Protein AF-A7SXG9-F1 (afdb_monomer_lite)

Organism: Nematostella vectensis (NCBI:txid45351)

InterPro domains:
  IPR003582 ShKT domain [PF01549] (64-99)
  IPR003582 ShKT domain [PF01549] (109-145)
  IPR003582 ShKT domain [PF01549] (154-184)
  IPR003582 ShKT domain [PS51670] (99-145)
  IPR003582 ShKT domain [SM00254] (64-100)
  IPR003582 ShKT domain [SM00254] (108-146)
  IPR003582 ShKT domain [SM00254] (154-186)

Radius of gyration: 33.18 Å; chains: 1; bounding box: 84×96×102 Å

pLDDT: mean 72.5, std 20.62, range [38.59, 98.44]

Foldseek 3Di:
DDDDDDDDDDDDDDDDDDDDDDDDDDDDDDDDDDDDDPDPPPDDPPVPPDPPPPQVLLPAPLCRQDAQDPCLQVCVVVVNCSVVVVCCSNGPCNSSLSAHHPPFPLLDQAQQVDPVVLLVCVVVVCCQQRVHSCSRHVQNSLQQADVLVPRPGGAQGSCLLVCLQQQQLVVPVVSVVRRVRNCSSSVVHHHHPDHDPDDPDDPGSHPPPPDDDPPPPPPPPPPDPDDDDDDDDDDDDDDDDDDDDDDDDDDDDDDDDDDDDDDDDDDDDDDDDDDDDDDDDDDDDDDDDDDDDDDDDDDDDDDDDDDDDDDDD

Structure (mmCIF, N/CA/C/O backbone):
data_AF-A7SXG9-F1
#
_entry.id   AF-A7SXG9-F1
#
loop_
_atom_site.group_PDB
_atom_site.id
_atom_site.type_symbol
_atom_site.label_atom_id
_atom_site.label_alt_id
_atom_site.label_comp_id
_atom_site.label_asym_id
_atom_site.label_entity_id
_atom_site.label_seq_id
_atom_site.pdbx_PDB_ins_code
_atom_site.Cartn_x
_atom_site.Cartn_y
_atom_site.Cartn_z
_atom_site.occupancy
_atom_site.B_iso_or_equiv
_atom_site.auth_seq_id
_atom_site.auth_comp_id
_atom_site.auth_asym_id
_atom_site.auth_atom_id
_atom_site.pdbx_PDB_model_num
ATOM 1 N N . MET A 1 1 ? -14.117 -40.995 42.000 1.00 50.56 1 MET A N 1
ATOM 2 C CA . MET A 1 1 ? -13.978 -42.228 41.200 1.00 50.56 1 MET A CA 1
ATOM 3 C C . MET A 1 1 ? -13.066 -41.921 40.020 1.00 50.56 1 MET A C 1
ATOM 5 O O . MET A 1 1 ? -13.438 -41.083 39.219 1.00 50.56 1 MET A O 1
ATOM 9 N N . LEU A 1 2 ? -11.854 -42.496 40.066 1.00 47.59 2 LEU A N 1
ATOM 10 C CA . LEU A 1 2 ? -10.913 -42.897 38.998 1.00 47.59 2 LEU A CA 1
ATOM 11 C C . LEU A 1 2 ? -10.924 -42.143 37.648 1.00 47.59 2 LEU A C 1
ATOM 13 O O . LEU A 1 2 ? -11.970 -41.973 37.054 1.00 47.59 2 LEU A O 1
ATOM 17 N N . ARG A 1 3 ? -9.821 -41.839 36.957 1.00 50.19 3 ARG A N 1
ATOM 18 C CA . ARG A 1 3 ? -8.356 -41.878 37.139 1.00 50.19 3 ARG A CA 1
ATOM 19 C C . ARG A 1 3 ? -7.828 -41.334 35.787 1.00 50.19 3 ARG A C 1
ATOM 21 O O . ARG A 1 3 ? -8.143 -41.907 34.751 1.00 50.19 3 ARG A O 1
ATOM 28 N N . ARG A 1 4 ? -7.029 -40.261 35.778 1.00 59.53 4 ARG A N 1
ATOM 29 C CA . ARG A 1 4 ? -5.938 -40.062 34.783 1.00 59.53 4 ARG A CA 1
ATOM 30 C C . ARG A 1 4 ? -4.857 -41.147 35.062 1.00 59.53 4 ARG A C 1
ATOM 32 O O . ARG A 1 4 ? -4.932 -41.683 36.174 1.00 59.53 4 ARG A O 1
ATOM 39 N N . PRO A 1 5 ? -3.836 -41.459 34.217 1.00 58.75 5 PRO A N 1
ATOM 40 C CA . PRO A 1 5 ? -3.029 -40.483 33.457 1.00 58.75 5 PRO A CA 1
ATOM 41 C C . PRO A 1 5 ? -2.261 -41.011 32.203 1.00 58.75 5 PRO A C 1
ATOM 43 O O . PRO A 1 5 ? -2.382 -42.160 31.801 1.00 58.75 5 PRO A O 1
ATOM 46 N N . LEU A 1 6 ? -1.379 -40.141 31.691 1.00 54.06 6 LEU A N 1
ATOM 47 C CA . LEU A 1 6 ? -0.018 -40.449 31.216 1.00 54.06 6 LEU A CA 1
ATOM 48 C C . LEU A 1 6 ? 0.175 -40.951 29.771 1.00 54.06 6 LEU A C 1
ATOM 50 O O . LEU A 1 6 ? 0.133 -42.140 29.486 1.00 54.06 6 LEU A O 1
ATOM 54 N N . LEU A 1 7 ? 0.584 -40.018 28.908 1.00 59.66 7 LEU A N 1
ATOM 55 C CA . LEU A 1 7 ? 1.497 -40.277 27.795 1.00 59.66 7 LEU A CA 1
ATOM 56 C C . LEU A 1 7 ? 2.594 -39.203 27.855 1.00 59.66 7 LEU A C 1
ATOM 58 O O . LEU A 1 7 ? 2.407 -38.060 27.449 1.00 59.66 7 LEU A O 1
ATOM 62 N N . LEU A 1 8 ? 3.697 -39.576 28.502 1.00 51.84 8 LEU A N 1
ATOM 63 C CA . LEU A 1 8 ? 5.010 -38.941 28.410 1.00 51.84 8 LEU A CA 1
ATOM 64 C C . LEU A 1 8 ? 5.869 -39.792 27.459 1.00 51.84 8 LEU A C 1
ATOM 66 O O . LEU A 1 8 ? 5.553 -40.960 27.235 1.00 51.84 8 LEU A O 1
ATOM 70 N N . VAL A 1 9 ? 7.004 -39.217 27.054 1.00 58.66 9 VAL A N 1
ATOM 71 C CA . VAL A 1 9 ? 8.192 -39.813 26.406 1.00 58.66 9 VAL A CA 1
ATOM 72 C C . VAL A 1 9 ? 8.296 -39.550 24.890 1.00 58.66 9 VAL A C 1
ATOM 74 O O . VAL A 1 9 ? 7.344 -39.788 24.156 1.00 58.66 9 VAL A O 1
ATOM 77 N N . LEU A 1 10 ? 9.524 -39.146 24.485 1.00 60.56 10 LEU A N 1
ATOM 78 C CA . LEU A 1 10 ? 10.147 -39.107 23.139 1.00 60.56 10 LEU A CA 1
ATOM 79 C C . LEU A 1 10 ? 10.056 -37.729 22.430 1.00 60.56 10 LEU A C 1
ATOM 81 O O . LEU A 1 10 ? 8.960 -37.298 22.119 1.00 60.56 10 LEU A O 1
ATOM 85 N N . PHE A 1 11 ? 11.091 -36.927 22.119 1.00 58.00 11 PHE A N 1
ATOM 86 C CA . PHE A 1 11 ? 12.560 -37.028 21.965 1.00 58.00 11 PHE A CA 1
ATOM 87 C C . PHE A 1 11 ? 13.141 -35.593 22.119 1.00 58.00 11 PHE A C 1
ATOM 89 O O . PHE A 1 11 ? 12.635 -34.662 21.504 1.00 58.00 11 PHE A O 1
ATOM 96 N N . THR A 1 12 ? 14.013 -35.282 23.081 1.00 56.69 12 THR A N 1
ATOM 97 C CA . THR A 1 12 ? 15.490 -35.172 22.976 1.00 56.69 12 THR A CA 1
ATOM 98 C C . THR A 1 12 ? 16.102 -34.655 21.650 1.00 56.69 12 THR A C 1
ATOM 100 O O . THR A 1 12 ? 15.962 -35.297 20.617 1.00 56.69 12 THR A O 1
ATOM 103 N N . VAL A 1 13 ? 16.959 -33.626 21.795 1.00 58.59 13 VAL A N 1
ATOM 104 C CA . VAL A 1 13 ? 18.128 -33.216 20.971 1.00 58.59 13 VAL A CA 1
ATOM 105 C C . VAL A 1 13 ? 17.879 -32.345 19.729 1.00 58.59 13 VAL A C 1
ATOM 107 O O . VAL A 1 13 ? 17.696 -32.870 18.647 1.00 58.59 13 VAL A O 1
ATOM 110 N N . PHE A 1 14 ? 18.031 -31.020 19.870 1.00 59.28 14 PHE A N 1
ATOM 111 C CA . PHE A 1 14 ? 18.718 -30.148 18.893 1.00 59.28 14 PHE A CA 1
ATOM 112 C C . PHE A 1 14 ? 19.155 -28.850 19.602 1.00 59.28 14 PHE A C 1
ATOM 114 O O . PHE A 1 14 ? 18.571 -27.782 19.453 1.00 59.28 14 PHE A O 1
ATOM 121 N N . SER A 1 15 ? 20.190 -28.977 20.436 1.00 53.00 15 SER A N 1
ATOM 122 C CA . SER A 1 15 ? 21.039 -27.855 20.846 1.00 53.00 15 SER A CA 1
ATOM 123 C C . SER A 1 15 ? 22.266 -27.868 19.949 1.00 53.00 15 SER A C 1
ATOM 125 O O . SER A 1 15 ? 22.923 -28.902 19.872 1.00 53.00 15 SER A O 1
ATOM 127 N N . THR A 1 16 ? 22.564 -26.737 19.309 1.00 52.31 16 THR A N 1
ATOM 128 C CA . THR A 1 16 ? 23.876 -26.207 18.873 1.00 52.31 16 THR A CA 1
ATOM 129 C C . THR A 1 16 ? 23.729 -25.481 17.537 1.00 52.31 16 THR A C 1
ATOM 131 O O . THR A 1 16 ? 22.969 -25.911 16.682 1.00 52.31 16 THR A O 1
ATOM 134 N N . LEU A 1 17 ? 24.523 -24.415 17.374 1.00 57.12 17 LEU A N 1
ATOM 135 C CA . LEU A 1 17 ? 24.666 -23.547 16.195 1.00 57.12 17 LEU A CA 1
ATOM 136 C C . LEU A 1 17 ? 23.720 -22.338 16.189 1.00 57.12 17 LEU A C 1
ATOM 138 O O . LEU A 1 17 ? 22.632 -22.396 15.650 1.00 57.12 17 LEU A O 1
ATOM 142 N N . TYR A 1 18 ? 24.144 -21.251 16.838 1.00 56.06 18 TYR A N 1
ATOM 143 C CA . TYR A 1 18 ? 24.290 -19.905 16.248 1.00 56.06 18 TYR A CA 1
ATOM 144 C C . TYR A 1 18 ? 24.743 -18.946 17.363 1.00 56.06 18 TYR A C 1
ATOM 146 O O . TYR A 1 18 ? 23.997 -18.127 17.884 1.00 56.06 18 TYR A O 1
ATOM 154 N N . ALA A 1 19 ? 25.998 -19.115 17.782 1.00 48.94 19 ALA A N 1
ATOM 155 C CA . ALA A 1 19 ? 26.712 -18.180 18.645 1.00 48.94 19 ALA A CA 1
ATOM 156 C C . ALA A 1 19 ? 28.145 -18.081 18.115 1.00 48.94 19 ALA A C 1
ATOM 158 O O . ALA A 1 19 ? 28.997 -18.894 18.470 1.00 48.94 19 ALA A O 1
ATOM 159 N N . LYS A 1 20 ? 28.375 -17.155 17.181 1.00 55.88 20 LYS A N 1
ATOM 160 C CA . LYS A 1 20 ? 29.691 -16.688 16.723 1.00 55.88 20 LYS A CA 1
ATOM 161 C C . LYS A 1 20 ? 29.487 -15.405 15.908 1.00 55.88 20 LYS A C 1
ATOM 163 O O . LYS A 1 20 ? 28.538 -15.326 15.141 1.00 55.88 20 LYS A O 1
ATOM 168 N N . ASP A 1 21 ? 30.388 -14.454 16.135 1.00 56.91 21 ASP A N 1
ATOM 169 C CA . ASP A 1 21 ? 30.562 -13.156 15.465 1.00 56.91 21 ASP A CA 1
ATOM 170 C C . ASP A 1 21 ? 29.742 -11.948 15.933 1.00 56.91 21 ASP A C 1
ATOM 172 O O . ASP A 1 21 ? 28.930 -11.387 15.212 1.00 56.91 21 ASP A O 1
ATOM 176 N N . LEU A 1 22 ? 30.100 -11.453 17.125 1.00 52.75 22 LEU A N 1
ATOM 177 C CA . LEU A 1 22 ? 30.165 -10.012 17.402 1.00 52.75 22 LEU A CA 1
ATOM 178 C C . LEU A 1 22 ? 31.495 -9.717 18.120 1.00 52.75 22 LEU A C 1
ATOM 180 O O . LEU A 1 22 ? 31.560 -9.597 19.342 1.00 52.75 22 LEU A O 1
ATOM 184 N N . ARG A 1 23 ? 32.594 -9.674 17.358 1.00 52.41 23 ARG A N 1
ATOM 185 C CA . ARG A 1 23 ? 33.875 -9.101 17.795 1.00 52.41 23 ARG A CA 1
ATOM 186 C C . ARG A 1 23 ? 34.263 -7.999 16.818 1.00 52.41 23 ARG A C 1
ATOM 188 O O . ARG A 1 23 ? 34.479 -8.278 15.648 1.00 52.41 23 ARG A O 1
ATOM 195 N N . GLY A 1 24 ? 34.422 -6.786 17.340 1.00 46.09 24 GLY A N 1
ATOM 196 C CA . GLY A 1 24 ? 35.237 -5.751 16.709 1.00 46.09 24 GLY A CA 1
ATOM 197 C C . GLY A 1 24 ? 34.469 -4.637 16.012 1.00 46.09 24 GLY A C 1
ATOM 198 O O . GLY A 1 24 ? 34.536 -4.533 14.797 1.00 46.09 24 GLY A O 1
ATOM 199 N N . VAL A 1 25 ? 33.841 -3.745 16.780 1.00 55.88 25 VAL A N 1
ATOM 200 C CA . VAL A 1 25 ? 33.737 -2.333 16.378 1.00 55.88 25 VAL A CA 1
ATOM 201 C C . VAL A 1 25 ? 34.011 -1.483 17.618 1.00 55.88 25 VAL A C 1
ATOM 203 O O . VAL A 1 25 ? 33.211 -1.436 18.549 1.00 55.88 25 VAL A O 1
ATOM 206 N N . SER A 1 26 ? 35.207 -0.896 17.654 1.00 60.72 26 SER A N 1
ATOM 207 C CA . SER A 1 26 ? 35.648 0.082 18.651 1.00 60.72 26 SER A CA 1
ATOM 208 C C . SER A 1 26 ? 34.835 1.380 18.541 1.00 60.72 26 SER A C 1
ATOM 210 O O . SER A 1 26 ? 34.436 1.737 17.430 1.00 60.72 26 SER A O 1
ATOM 212 N N . PRO A 1 27 ? 34.626 2.126 19.640 1.00 54.31 27 PRO A N 1
ATOM 213 C CA . PRO A 1 27 ? 34.015 3.447 19.567 1.00 54.31 27 PRO A CA 1
ATOM 214 C C . PRO A 1 27 ? 35.048 4.459 19.038 1.00 54.31 27 PRO A C 1
ATOM 216 O O . PRO A 1 27 ? 36.176 4.471 19.539 1.00 54.31 27 PRO A O 1
ATOM 219 N N . PRO A 1 28 ? 34.726 5.315 18.053 1.00 58.81 28 PRO A N 1
ATOM 220 C CA . PRO A 1 28 ? 35.590 6.438 17.729 1.00 58.81 28 PRO A CA 1
ATOM 221 C C . PRO A 1 28 ? 35.392 7.552 18.765 1.00 58.81 28 PRO A C 1
ATOM 223 O O . PRO A 1 28 ? 34.326 8.152 18.876 1.00 58.81 28 PRO A O 1
ATOM 226 N N . THR A 1 29 ? 36.450 7.805 19.531 1.00 45.34 29 THR A N 1
ATOM 227 C CA . THR A 1 29 ? 36.697 9.025 20.304 1.00 45.34 29 THR A CA 1
ATOM 228 C C . THR A 1 29 ? 37.387 10.059 19.409 1.00 45.34 29 THR A C 1
ATOM 230 O O . THR A 1 29 ? 38.481 9.782 18.920 1.00 45.34 29 THR A O 1
ATOM 233 N N . ASN A 1 30 ? 36.742 11.203 19.179 1.00 52.88 30 ASN A N 1
ATOM 234 C CA . ASN A 1 30 ? 37.297 12.546 18.907 1.00 52.88 30 ASN A CA 1
ATOM 235 C C . ASN A 1 30 ? 36.112 13.397 18.419 1.00 52.88 30 ASN A C 1
ATOM 237 O O . ASN A 1 30 ? 35.502 13.074 17.406 1.00 52.88 30 ASN A O 1
ATOM 241 N N . GLU A 1 31 ? 35.603 14.362 19.181 1.00 48.41 31 GLU A N 1
ATOM 242 C CA . GLU A 1 31 ? 36.251 15.653 19.470 1.00 48.41 31 GLU A CA 1
ATOM 243 C C . GLU A 1 31 ? 36.677 16.359 18.176 1.00 48.41 31 GLU A C 1
ATOM 245 O O . GLU A 1 31 ? 37.830 16.339 17.762 1.00 48.41 31 GLU A O 1
ATOM 250 N N . SER A 1 32 ? 35.696 16.949 17.496 1.00 57.53 32 SER A N 1
ATOM 251 C CA . SER A 1 32 ? 35.863 18.245 16.842 1.00 57.53 32 SER A CA 1
ATOM 252 C C . SER A 1 32 ? 34.483 18.880 16.721 1.00 57.53 32 SER A C 1
ATOM 254 O O . SER A 1 32 ? 33.570 18.342 16.095 1.00 57.53 32 SER A O 1
ATOM 256 N N . GLU A 1 33 ? 34.326 19.986 17.433 1.00 47.09 33 GLU A N 1
ATOM 257 C CA . GLU A 1 33 ? 33.188 20.885 17.365 1.00 47.09 33 GLU A CA 1
ATOM 258 C C . GLU A 1 33 ? 33.058 21.403 15.927 1.00 47.09 33 GLU A C 1
ATOM 260 O O . GLU A 1 33 ? 33.902 22.151 15.439 1.00 47.09 33 GLU A O 1
ATOM 265 N N . ALA A 1 34 ? 32.014 20.965 15.228 1.00 51.59 34 ALA A N 1
ATOM 266 C CA . ALA A 1 34 ? 31.567 21.573 13.987 1.00 51.59 34 ALA A CA 1
ATOM 267 C C . ALA A 1 34 ? 30.198 22.184 14.264 1.00 51.59 34 ALA A C 1
ATOM 269 O O . ALA A 1 34 ? 29.238 21.483 14.588 1.00 51.59 34 ALA A O 1
ATOM 270 N N . GLU A 1 35 ? 30.148 23.507 14.193 1.00 48.34 35 GLU A N 1
ATOM 271 C CA . GLU A 1 35 ? 28.953 24.313 14.377 1.00 48.34 35 GLU A CA 1
ATOM 272 C C . GLU A 1 35 ? 27.889 23.898 13.350 1.00 48.34 35 GLU A C 1
ATOM 274 O O . GLU A 1 35 ? 27.957 24.241 12.169 1.00 48.34 35 GLU A O 1
ATOM 279 N N . VAL A 1 36 ? 26.903 23.115 13.795 1.00 49.84 36 VAL A N 1
ATOM 280 C CA . VAL A 1 36 ? 25.692 22.837 13.022 1.00 49.84 36 VAL A CA 1
ATOM 281 C C . VAL A 1 36 ? 24.874 24.120 13.033 1.00 49.84 36 VAL A C 1
ATOM 283 O O . VAL A 1 36 ? 24.197 24.439 14.010 1.00 49.84 36 VAL A O 1
ATOM 286 N N . SER A 1 37 ? 24.987 24.880 11.941 1.00 54.41 37 SER A N 1
ATOM 287 C CA . SER A 1 37 ? 24.018 25.923 11.608 1.00 54.41 37 SER A CA 1
ATOM 288 C C . SER A 1 37 ? 22.609 25.328 11.670 1.00 54.41 37 SER A C 1
ATOM 290 O O . SER A 1 37 ? 22.446 24.162 11.296 1.00 54.41 37 SER A O 1
ATOM 292 N N . PRO A 1 38 ? 21.597 26.084 12.128 1.00 55.06 38 PRO A N 1
ATOM 293 C CA . PRO A 1 38 ? 20.222 25.612 12.116 1.00 55.06 38 PRO A CA 1
ATOM 294 C C . PRO A 1 38 ? 19.883 25.285 10.664 1.00 55.06 38 PRO A C 1
ATOM 296 O O . PRO A 1 38 ? 19.830 26.184 9.831 1.00 55.06 38 PRO A O 1
ATOM 299 N N . GLY A 1 39 ? 19.756 23.995 10.351 1.00 52.44 39 GLY A N 1
ATOM 300 C CA . GLY A 1 39 ? 19.164 23.579 9.093 1.00 52.44 39 GLY A CA 1
ATOM 301 C C . GLY A 1 39 ? 17.771 24.172 9.070 1.00 52.44 39 GLY A C 1
ATOM 302 O O . GLY A 1 39 ? 17.038 24.024 10.049 1.00 52.44 39 GLY A O 1
ATOM 303 N N . ASP A 1 40 ? 17.475 24.907 8.008 1.00 50.78 40 ASP A N 1
ATOM 304 C CA . ASP A 1 40 ? 16.181 25.513 7.768 1.00 50.78 40 ASP A CA 1
ATOM 305 C C . ASP A 1 40 ? 15.103 24.438 7.967 1.00 50.78 40 ASP A C 1
ATOM 307 O O . ASP A 1 40 ? 14.968 23.503 7.176 1.00 50.78 40 ASP A O 1
ATOM 311 N N . ASP A 1 41 ? 14.396 24.522 9.095 1.00 49.25 41 ASP A N 1
ATOM 312 C CA . ASP A 1 41 ? 13.181 23.763 9.354 1.00 49.25 41 ASP A CA 1
ATOM 313 C C . ASP A 1 41 ? 12.158 24.320 8.365 1.00 49.25 41 ASP A C 1
ATOM 315 O O . ASP A 1 41 ? 11.460 25.300 8.634 1.00 49.25 41 ASP A O 1
ATOM 319 N N . GLU A 1 42 ? 12.171 23.774 7.147 1.00 51.78 42 GLU A N 1
ATOM 320 C CA . GLU A 1 42 ? 11.098 23.949 6.184 1.00 51.78 42 GLU A CA 1
ATOM 321 C C . GLU A 1 42 ? 9.840 23.429 6.873 1.00 51.78 42 GLU A C 1
ATOM 323 O O . GLU A 1 42 ? 9.580 22.224 6.946 1.00 51.78 42 GLU A O 1
ATOM 328 N N . GLY A 1 43 ? 9.106 24.377 7.458 1.00 54.75 43 GLY A N 1
ATOM 329 C CA . GLY A 1 43 ? 7.831 24.134 8.097 1.00 54.75 43 GLY A CA 1
ATOM 330 C C . GLY A 1 43 ? 6.883 23.381 7.159 1.00 54.75 43 GLY A C 1
ATOM 331 O O . GLY A 1 43 ? 7.132 23.274 5.954 1.00 54.75 43 GLY A O 1
ATOM 332 N N . PRO A 1 44 ? 5.773 22.845 7.695 1.00 50.28 44 PRO A N 1
ATOM 333 C CA . PRO A 1 44 ? 4.796 22.105 6.906 1.00 50.28 44 PRO A CA 1
ATOM 334 C C . PRO A 1 44 ? 4.485 22.864 5.609 1.00 50.28 44 PRO A C 1
ATOM 336 O O . PRO A 1 44 ? 4.244 24.071 5.691 1.00 50.28 44 PRO A O 1
ATOM 339 N N . PRO A 1 45 ? 4.516 22.205 4.433 1.00 49.34 45 PRO A N 1
ATOM 340 C CA . PRO A 1 45 ? 4.359 22.892 3.158 1.00 49.34 45 PRO A CA 1
ATOM 341 C C . PRO A 1 45 ? 3.100 23.755 3.204 1.00 49.34 45 PRO A C 1
ATOM 343 O O . PRO A 1 45 ? 2.020 23.245 3.523 1.00 49.34 45 PRO A O 1
ATOM 346 N N . GLU A 1 46 ? 3.252 25.056 2.934 1.00 44.56 46 GLU A N 1
ATOM 347 C CA . GLU A 1 46 ? 2.120 25.978 2.925 1.00 44.56 46 GLU A CA 1
ATOM 348 C C . GLU A 1 46 ? 1.022 25.428 2.000 1.00 44.56 46 GLU A C 1
ATOM 350 O O . GLU A 1 46 ? 1.303 25.090 0.840 1.00 44.56 46 GLU A O 1
ATOM 355 N N . PRO A 1 47 ? -0.233 25.337 2.473 1.00 41.88 47 PRO A N 1
ATOM 356 C CA . PRO A 1 47 ? -1.350 24.929 1.639 1.00 41.88 47 PRO A CA 1
ATOM 357 C C . PRO A 1 47 ? -1.624 26.043 0.621 1.00 41.88 47 PRO A C 1
ATOM 359 O O . PRO A 1 47 ? -2.355 26.987 0.901 1.00 41.88 47 PRO A O 1
ATOM 362 N N . GLY A 1 48 ? -1.002 25.960 -0.556 1.00 48.53 48 GLY A N 1
ATOM 363 C CA . GLY A 1 48 ? -1.211 26.941 -1.625 1.00 48.53 48 GLY A CA 1
ATOM 364 C C . GLY A 1 48 ? -0.125 27.041 -2.696 1.00 48.53 48 GLY A C 1
ATOM 365 O O . GLY A 1 48 ? -0.393 27.637 -3.731 1.00 48.53 48 GLY A O 1
ATOM 366 N N . ASN A 1 49 ? 1.061 26.448 -2.493 1.00 47.34 49 ASN A N 1
ATOM 367 C CA . ASN A 1 49 ? 2.177 26.500 -3.457 1.00 47.34 49 ASN A CA 1
ATOM 368 C C . ASN A 1 49 ? 2.572 25.127 -4.044 1.00 47.34 49 ASN A C 1
ATOM 370 O O . ASN A 1 49 ? 3.653 24.982 -4.614 1.00 47.34 49 ASN A O 1
ATOM 374 N N . GLU A 1 50 ? 1.720 24.101 -3.935 1.00 54.44 50 GLU A N 1
ATOM 375 C CA . GLU A 1 50 ? 1.876 22.920 -4.792 1.00 54.44 50 GLU A CA 1
ATOM 376 C C . GLU A 1 50 ? 1.523 23.325 -6.234 1.00 54.44 50 GLU A C 1
ATOM 378 O O . GLU A 1 50 ? 0.518 24.014 -6.424 1.00 54.44 50 GLU A O 1
ATOM 383 N N . PRO A 1 51 ? 2.327 22.946 -7.253 1.00 53.94 51 PRO A N 1
ATOM 384 C CA . PRO A 1 51 ? 1.972 23.211 -8.644 1.00 53.94 51 PRO A CA 1
ATOM 385 C C . PRO A 1 51 ? 0.547 22.712 -8.873 1.00 53.94 51 PRO A C 1
ATOM 387 O O . PRO A 1 51 ? 0.227 21.619 -8.409 1.00 53.94 51 PRO A O 1
ATOM 390 N N . ASP A 1 52 ? -0.293 23.515 -9.535 1.00 57.31 52 ASP A N 1
ATOM 391 C CA . ASP A 1 52 ? -1.679 23.162 -9.852 1.00 57.31 52 ASP A CA 1
ATOM 392 C C . ASP A 1 52 ? -1.681 21.889 -10.705 1.00 57.31 52 ASP A C 1
ATOM 394 O O . ASP A 1 52 ? -1.547 21.890 -11.932 1.00 57.31 52 ASP A O 1
ATOM 398 N N . VAL A 1 53 ? -1.696 20.759 -10.009 1.00 60.03 53 VAL A N 1
ATOM 399 C CA . VAL A 1 53 ? -1.715 19.434 -10.585 1.00 60.03 53 VAL A CA 1
ATOM 400 C C . VAL A 1 53 ? -3.091 19.310 -11.205 1.00 60.03 53 VAL A C 1
ATOM 402 O O . VAL A 1 53 ? -4.084 19.099 -10.504 1.00 60.03 53 VAL A O 1
ATOM 405 N N . ASN A 1 54 ? -3.150 19.426 -12.534 1.00 66.50 54 ASN A N 1
ATOM 406 C CA . ASN A 1 54 ? -4.364 19.141 -13.280 1.00 66.50 54 ASN A CA 1
ATOM 407 C C . ASN A 1 54 ? -4.640 17.640 -13.223 1.00 66.50 54 ASN A C 1
ATOM 409 O O . ASN A 1 54 ? -4.359 16.867 -14.137 1.00 66.50 54 ASN A O 1
ATOM 413 N N . TRP A 1 55 ? -5.211 17.233 -12.107 1.00 66.38 55 TRP A N 1
ATOM 414 C CA . TRP A 1 55 ? -5.557 15.873 -11.766 1.00 66.38 55 TRP A CA 1
ATOM 415 C C . TRP A 1 55 ? -6.502 15.212 -12.767 1.00 66.38 55 TRP A C 1
ATOM 417 O O . TRP A 1 55 ? -6.611 13.989 -12.761 1.00 66.38 55 TRP A O 1
ATOM 427 N N . ARG A 1 56 ? -7.177 15.983 -13.637 1.00 67.44 56 ARG A N 1
ATOM 428 C CA . ARG A 1 56 ? -8.037 15.432 -14.701 1.00 67.44 56 ARG A CA 1
ATOM 429 C C . ARG A 1 56 ? -7.222 14.576 -15.663 1.00 67.44 56 ARG A C 1
ATOM 431 O O . ARG A 1 56 ? -7.749 13.637 -16.246 1.00 67.44 56 ARG A O 1
ATOM 438 N N . THR A 1 57 ? -5.927 14.871 -15.770 1.00 69.69 57 THR A N 1
ATOM 439 C CA . THR A 1 57 ? -4.969 14.121 -16.590 1.00 69.69 57 THR A CA 1
ATOM 440 C C . THR A 1 57 ? -4.639 12.735 -16.033 1.00 69.69 57 THR A C 1
ATOM 442 O O . THR A 1 57 ? -4.142 11.899 -16.774 1.00 69.69 57 THR A O 1
ATOM 445 N N . LEU A 1 58 ? -4.943 12.452 -14.762 1.00 76.62 58 LEU A N 1
ATOM 446 C CA . LEU A 1 58 ? -4.642 11.172 -14.109 1.00 76.62 58 LEU A CA 1
ATOM 447 C C . LEU A 1 58 ? -5.720 10.092 -14.324 1.00 76.62 58 LEU A C 1
ATOM 449 O O . LEU A 1 58 ? -5.812 9.138 -13.552 1.00 76.62 58 LEU A O 1
ATOM 453 N N . THR A 1 59 ? -6.535 10.226 -15.366 1.00 81.75 59 THR A N 1
ATOM 454 C CA . THR A 1 59 ? -7.458 9.166 -15.787 1.00 81.75 59 THR A CA 1
ATOM 455 C C . THR A 1 59 ? -6.718 8.269 -16.772 1.00 81.75 59 THR A C 1
ATOM 457 O O . THR A 1 59 ? -6.599 8.604 -17.946 1.00 81.75 59 THR A O 1
ATOM 460 N N . ILE A 1 60 ? -6.144 7.174 -16.271 1.00 88.81 60 ILE A N 1
ATOM 461 C CA . ILE A 1 60 ? -5.398 6.196 -17.073 1.00 88.81 60 ILE A CA 1
ATOM 462 C C . ILE A 1 60 ? -6.240 4.930 -17.165 1.00 88.81 60 ILE A C 1
ATOM 464 O O . ILE A 1 60 ? -6.502 4.290 -16.141 1.00 88.81 60 ILE A O 1
ATOM 468 N N . ASP A 1 61 ? -6.632 4.562 -18.382 1.00 90.19 61 ASP A N 1
ATOM 469 C CA . ASP A 1 61 ? -7.394 3.342 -18.605 1.00 90.19 61 ASP A CA 1
ATOM 470 C C . ASP A 1 61 ? -6.600 2.104 -18.157 1.00 90.19 61 ASP A C 1
ATOM 472 O O . ASP A 1 61 ? -5.370 2.055 -18.300 1.00 90.19 61 ASP A O 1
ATOM 476 N N . PRO A 1 62 ? -7.269 1.068 -17.617 1.00 91.50 62 PRO A N 1
ATOM 477 C CA . PRO A 1 62 ? -6.580 -0.116 -17.113 1.00 91.50 62 PRO A CA 1
ATOM 478 C C . PRO A 1 62 ? -5.697 -0.837 -18.148 1.00 91.50 62 PRO A C 1
ATOM 480 O O . PRO A 1 62 ? -4.736 -1.511 -17.765 1.00 91.50 62 PRO A O 1
ATOM 483 N N . GLU A 1 63 ? -5.998 -0.676 -19.439 1.00 92.56 63 GLU A N 1
ATOM 484 C CA . GLU A 1 63 ? -5.244 -1.206 -20.586 1.00 92.56 63 GLU A CA 1
ATOM 485 C C . GLU A 1 63 ? -3.959 -0.405 -20.892 1.00 92.56 63 GLU A C 1
ATOM 487 O O . GLU A 1 63 ? -2.957 -0.951 -21.376 1.00 92.56 63 GLU A O 1
ATOM 492 N N . ASP A 1 64 ? -3.954 0.885 -20.548 1.00 93.06 64 ASP A N 1
ATOM 493 C CA . ASP A 1 64 ? -2.828 1.809 -20.711 1.00 93.06 64 ASP A CA 1
ATOM 494 C C . ASP A 1 64 ? -1.900 1.859 -19.493 1.00 93.06 64 ASP A C 1
ATOM 496 O O . ASP A 1 64 ? -0.846 2.500 -19.527 1.00 93.06 64 ASP A O 1
ATOM 500 N N . CYS A 1 65 ? -2.246 1.128 -18.431 1.00 94.50 65 CYS A N 1
ATOM 501 C CA . CYS A 1 65 ? -1.513 1.072 -17.172 1.00 94.50 65 CYS A CA 1
ATOM 502 C C . CYS A 1 65 ? -0.197 0.267 -17.264 1.00 94.50 65 CYS A C 1
ATOM 504 O O . CYS A 1 65 ? -0.028 -0.806 -16.669 1.00 94.50 65 CYS A O 1
ATOM 506 N N . LYS A 1 66 ? 0.761 0.790 -18.035 1.00 95.19 66 LYS A N 1
ATOM 507 C CA . LYS A 1 66 ? 2.094 0.218 -18.258 1.00 95.19 66 LYS A CA 1
ATOM 508 C C . LYS A 1 66 ? 3.137 1.306 -18.484 1.00 95.19 66 LYS A C 1
ATOM 510 O O . LYS A 1 66 ? 2.863 2.322 -19.119 1.00 95.19 66 LYS A O 1
ATOM 515 N N . ASP A 1 67 ? 4.347 1.058 -18.004 1.00 96.81 67 ASP A N 1
ATOM 516 C CA . ASP A 1 67 ? 5.471 1.958 -18.234 1.00 96.81 67 ASP A CA 1
ATOM 517 C C . ASP A 1 67 ? 5.948 1.866 -19.688 1.00 96.81 67 ASP A C 1
ATOM 519 O O . ASP A 1 67 ? 6.103 0.783 -20.254 1.00 96.81 67 ASP A O 1
ATOM 523 N N . LYS A 1 68 ? 6.150 3.034 -20.291 1.00 96.19 68 LYS A N 1
ATOM 524 C CA . LYS A 1 68 ? 6.658 3.258 -21.650 1.00 96.19 68 LYS A CA 1
ATOM 525 C C . LYS A 1 68 ? 8.054 3.904 -21.613 1.00 96.19 68 LYS A C 1
ATOM 527 O O . LYS A 1 68 ? 8.835 3.729 -22.547 1.00 96.19 68 LYS A O 1
ATOM 532 N N . GLY A 1 69 ? 8.369 4.637 -20.541 1.00 94.50 69 GLY A N 1
ATOM 533 C CA . GLY A 1 69 ? 9.663 5.269 -20.293 1.00 94.50 69 GLY A CA 1
ATOM 534 C C . GLY A 1 69 ? 10.725 4.270 -19.832 1.00 94.50 69 GLY A C 1
ATOM 535 O O . GLY A 1 69 ? 10.423 3.230 -19.251 1.00 94.50 69 GLY A O 1
ATOM 536 N N . LYS A 1 70 ? 11.995 4.588 -20.096 1.00 96.00 70 LYS A N 1
ATOM 537 C CA . LYS A 1 70 ? 13.143 3.755 -19.684 1.00 96.00 70 LYS A CA 1
ATOM 538 C C . LYS A 1 70 ? 13.720 4.159 -18.327 1.00 96.00 70 LYS A C 1
ATOM 540 O O . LYS A 1 70 ? 14.483 3.404 -17.743 1.00 96.00 70 LYS A O 1
ATOM 545 N N . ASP A 1 71 ? 13.370 5.347 -17.854 1.00 96.44 71 ASP A N 1
ATOM 546 C CA . ASP A 1 71 ? 13.849 5.991 -16.631 1.00 96.44 71 ASP A CA 1
ATOM 547 C C . ASP A 1 71 ? 12.837 5.894 -15.480 1.00 96.44 71 ASP A C 1
ATOM 549 O O . ASP A 1 71 ? 12.999 6.562 -14.465 1.00 96.44 71 ASP A O 1
ATOM 553 N N . CYS A 1 72 ? 11.783 5.084 -15.621 1.00 98.00 72 CYS A N 1
ATOM 554 C CA . CYS A 1 72 ? 10.677 5.059 -14.667 1.00 98.00 72 CYS A CA 1
ATOM 555 C C . CYS A 1 72 ? 11.101 4.664 -13.249 1.00 98.00 72 CYS A C 1
ATOM 557 O O . CYS A 1 72 ? 10.632 5.276 -12.292 1.00 98.00 72 CYS A O 1
ATOM 559 N N . GLU A 1 73 ? 12.004 3.690 -13.112 1.00 96.69 73 GLU A N 1
ATOM 560 C CA . GLU A 1 73 ? 12.551 3.274 -11.815 1.00 96.69 73 GLU A CA 1
ATOM 561 C C . GLU A 1 73 ? 13.308 4.427 -11.144 1.00 96.69 73 GLU A C 1
ATOM 563 O O . GLU A 1 73 ? 12.948 4.843 -10.045 1.00 96.69 73 GLU A O 1
ATOM 568 N N . SER A 1 74 ? 14.257 5.045 -11.858 1.00 97.12 74 SER A N 1
ATOM 569 C CA . SER A 1 74 ? 15.003 6.212 -11.367 1.00 97.12 74 SER A CA 1
ATOM 570 C C . SER A 1 74 ? 14.077 7.382 -11.021 1.00 97.12 74 SER A C 1
ATOM 572 O O . SER A 1 74 ? 14.225 8.013 -9.978 1.00 97.12 74 SER A O 1
ATOM 574 N N . LEU A 1 75 ? 13.063 7.639 -11.851 1.00 95.88 75 LEU A N 1
ATOM 575 C CA . LEU A 1 75 ? 12.068 8.684 -11.621 1.00 95.88 75 LEU A CA 1
ATOM 576 C C . LEU A 1 75 ? 11.282 8.458 -10.316 1.00 95.88 75 LEU A C 1
ATOM 578 O O . LEU A 1 75 ? 10.986 9.422 -9.601 1.00 95.88 75 LEU A O 1
ATOM 582 N N . ALA A 1 76 ? 10.926 7.210 -10.004 1.00 94.31 76 ALA A N 1
ATOM 583 C CA . ALA A 1 76 ? 10.235 6.865 -8.765 1.00 94.31 76 ALA A CA 1
ATOM 584 C C . ALA A 1 76 ? 11.153 6.939 -7.542 1.00 94.31 76 ALA A C 1
ATOM 586 O O . ALA A 1 76 ? 10.748 7.522 -6.531 1.00 94.31 76 ALA A O 1
ATOM 587 N N . ASP A 1 77 ? 12.376 6.420 -7.645 1.00 94.44 77 ASP A N 1
ATOM 588 C CA . ASP A 1 77 ? 13.357 6.415 -6.555 1.00 94.44 77 ASP A CA 1
ATOM 589 C C . ASP A 1 77 ? 13.783 7.833 -6.150 1.00 94.44 77 ASP A C 1
ATOM 591 O O . ASP A 1 77 ? 13.910 8.138 -4.964 1.00 94.44 77 ASP A O 1
ATOM 595 N N . GLU A 1 78 ? 13.900 8.745 -7.118 1.00 94.25 78 GLU A N 1
ATOM 596 C CA . GLU A 1 78 ? 14.194 10.167 -6.892 1.00 94.25 78 GLU A CA 1
ATOM 597 C C . GLU A 1 78 ? 12.981 10.977 -6.383 1.00 94.25 78 GLU A C 1
ATOM 599 O O . GLU A 1 78 ? 13.081 12.181 -6.127 1.00 94.25 78 GLU A O 1
ATOM 604 N N . GLY A 1 79 ? 11.801 10.356 -6.261 1.00 90.75 79 GLY A N 1
ATOM 605 C CA . GLY A 1 79 ? 10.569 11.033 -5.846 1.00 90.75 79 GLY A CA 1
ATOM 606 C C . GLY A 1 79 ? 10.027 12.023 -6.886 1.00 90.75 79 GLY A C 1
ATOM 607 O O . GLY A 1 79 ? 9.294 12.955 -6.544 1.00 90.75 79 GLY A O 1
ATOM 608 N N . ASN A 1 80 ? 10.374 11.838 -8.161 1.00 93.88 80 ASN A N 1
ATOM 609 C CA . ASN A 1 80 ? 10.029 12.745 -9.252 1.00 93.88 80 ASN A CA 1
ATOM 610 C C . ASN A 1 80 ? 8.667 12.453 -9.901 1.00 93.88 80 ASN A C 1
ATOM 612 O O . ASN A 1 80 ? 8.198 13.271 -10.687 1.00 93.88 80 ASN A O 1
ATOM 616 N N . CYS A 1 81 ? 7.992 11.354 -9.549 1.00 92.25 81 CYS A N 1
ATOM 617 C CA . CYS A 1 81 ? 6.681 10.996 -10.106 1.00 92.25 81 CYS A CA 1
ATOM 618 C C . CYS A 1 81 ? 5.643 12.124 -10.017 1.00 92.25 81 CYS A C 1
ATOM 620 O O . CYS A 1 81 ? 4.988 12.436 -11.006 1.00 92.25 81 CYS A O 1
ATOM 622 N N . LEU A 1 82 ? 5.507 12.763 -8.848 1.00 86.19 82 LEU A N 1
ATOM 623 C CA . LEU A 1 82 ? 4.599 13.904 -8.693 1.00 86.19 82 LEU A CA 1
ATOM 624 C C . LEU A 1 82 ? 5.193 15.208 -9.232 1.00 86.19 82 LEU A C 1
ATOM 626 O O . LEU A 1 82 ? 4.476 16.012 -9.815 1.00 86.19 82 LEU A O 1
ATOM 630 N N . LYS A 1 83 ? 6.506 15.410 -9.073 1.00 87.75 83 LYS A N 1
ATOM 631 C CA . LYS A 1 83 ? 7.195 16.629 -9.531 1.00 87.75 83 LYS A CA 1
ATOM 632 C C . LYS A 1 83 ? 7.164 16.772 -11.056 1.00 87.75 83 LYS A C 1
ATOM 634 O O . LYS A 1 83 ? 7.105 17.880 -11.574 1.00 87.75 83 LYS A O 1
ATOM 639 N N . LYS A 1 84 ? 7.191 15.649 -11.776 1.00 90.62 84 LYS A N 1
ATOM 640 C CA . LYS A 1 84 ? 7.132 15.558 -13.240 1.00 90.62 84 LYS A CA 1
ATOM 641 C C . LYS A 1 84 ? 5.844 14.865 -13.687 1.00 90.62 84 LYS A C 1
ATOM 643 O O . LYS A 1 84 ? 5.885 13.987 -14.547 1.00 90.62 84 LYS A O 1
ATOM 648 N N . LEU A 1 85 ? 4.709 15.261 -13.105 1.00 88.69 85 LEU A N 1
ATOM 649 C CA . LEU A 1 85 ? 3.430 14.571 -13.273 1.00 88.69 85 LEU A CA 1
ATOM 650 C C . LEU A 1 85 ? 3.070 14.297 -14.737 1.00 88.69 85 LEU A C 1
ATOM 652 O O . LEU A 1 85 ? 2.844 13.149 -15.093 1.00 88.69 85 LEU A O 1
ATOM 656 N N . ASN A 1 86 ? 3.081 15.319 -15.598 1.00 89.25 86 ASN A N 1
ATOM 657 C CA . ASN A 1 86 ? 2.711 15.164 -17.011 1.00 89.25 86 ASN A CA 1
ATOM 658 C C . ASN A 1 86 ? 3.570 14.108 -17.730 1.00 89.25 86 ASN A C 1
ATOM 660 O O . ASN A 1 86 ? 3.058 13.304 -18.506 1.00 89.25 86 ASN A O 1
ATOM 664 N N . TYR A 1 87 ? 4.877 14.076 -17.445 1.00 92.50 87 TYR A N 1
ATOM 665 C CA . TYR A 1 87 ? 5.778 13.062 -17.992 1.00 92.50 87 TYR A CA 1
ATOM 666 C C . TYR A 1 87 ? 5.462 11.677 -17.425 1.00 92.50 87 TYR A C 1
ATOM 668 O O . TYR A 1 87 ? 5.334 10.711 -18.176 1.00 92.50 87 TYR A O 1
ATOM 676 N N . ALA A 1 88 ? 5.318 11.593 -16.104 1.00 93.69 88 ALA A N 1
ATOM 677 C CA . ALA A 1 88 ? 5.114 10.353 -15.378 1.00 93.69 88 ALA A CA 1
ATOM 678 C C . ALA A 1 88 ? 3.763 9.691 -15.707 1.00 93.69 88 ALA A C 1
ATOM 680 O O . ALA A 1 88 ? 3.711 8.474 -15.836 1.00 93.69 88 ALA A O 1
ATOM 681 N N . VAL A 1 89 ? 2.699 10.465 -15.927 1.00 91.25 89 VAL A N 1
ATOM 682 C CA . VAL A 1 89 ? 1.391 9.965 -16.386 1.00 91.25 89 VAL A CA 1
ATOM 683 C C . VAL A 1 89 ? 1.499 9.316 -17.765 1.00 91.25 89 VAL A C 1
ATOM 685 O O . VAL A 1 89 ? 1.003 8.212 -17.963 1.00 91.25 89 VAL A O 1
ATOM 688 N N . GLY A 1 90 ? 2.183 9.967 -18.711 1.00 92.06 90 GLY A N 1
ATOM 689 C CA . GLY A 1 90 ? 2.304 9.456 -20.079 1.00 92.06 90 GLY A CA 1
ATOM 690 C C . GLY A 1 90 ? 3.317 8.319 -20.248 1.00 92.06 90 GLY A C 1
ATOM 691 O O . GLY A 1 90 ? 3.144 7.476 -21.129 1.00 92.06 90 GLY A O 1
ATOM 692 N N . ASN A 1 91 ? 4.373 8.288 -19.427 1.00 95.88 91 ASN A N 1
ATOM 693 C CA . ASN A 1 91 ? 5.519 7.394 -19.628 1.00 95.88 91 ASN A CA 1
ATOM 694 C C . ASN A 1 91 ? 5.719 6.374 -18.512 1.00 95.88 91 ASN A C 1
ATOM 696 O O . ASN A 1 91 ? 6.247 5.304 -18.787 1.00 95.88 91 ASN A O 1
ATOM 700 N N . CYS A 1 92 ? 5.326 6.668 -17.277 1.00 96.81 92 CYS A N 1
ATOM 701 C CA . CYS A 1 92 ? 5.601 5.815 -16.121 1.00 96.81 92 CYS A CA 1
ATOM 702 C C . CYS A 1 92 ? 4.370 5.585 -15.222 1.00 96.81 92 CYS A C 1
ATOM 704 O O . CYS A 1 92 ? 4.502 5.647 -13.995 1.00 96.81 92 CYS A O 1
ATOM 706 N N . PRO A 1 93 ? 3.160 5.352 -15.772 1.00 95.00 93 PRO A N 1
ATOM 707 C CA . PRO A 1 93 ? 1.942 5.307 -14.969 1.00 95.00 93 PRO A CA 1
ATOM 708 C C . PRO A 1 93 ? 1.935 4.155 -13.955 1.00 95.00 93 PRO A C 1
ATOM 710 O O . PRO A 1 93 ? 1.343 4.285 -12.882 1.00 95.00 93 PRO A O 1
ATOM 713 N N . TRP A 1 94 ? 2.613 3.041 -14.252 1.00 95.50 94 TRP A N 1
ATOM 714 C CA . TRP A 1 94 ? 2.657 1.879 -13.369 1.00 95.50 94 TRP A CA 1
ATOM 715 C C . TRP A 1 94 ? 3.699 2.051 -12.264 1.00 95.50 94 TRP A C 1
ATOM 717 O O . TRP A 1 94 ? 3.360 1.942 -11.085 1.00 95.50 94 TRP A O 1
ATOM 727 N N . THR A 1 95 ? 4.943 2.377 -12.621 1.00 96.38 95 THR A N 1
ATOM 728 C CA . THR A 1 95 ? 6.022 2.593 -11.646 1.00 96.38 95 THR A CA 1
ATOM 729 C C . THR A 1 95 ? 5.722 3.782 -10.728 1.00 96.38 95 THR A C 1
ATOM 731 O O . THR A 1 95 ? 5.973 3.717 -9.524 1.00 96.38 95 THR A O 1
ATOM 734 N N . CYS A 1 96 ? 5.078 4.833 -11.246 1.00 95.25 96 CYS A N 1
ATOM 735 C CA . CYS A 1 96 ? 4.602 5.951 -10.431 1.00 95.25 96 CYS A CA 1
ATOM 736 C C . CYS A 1 96 ? 3.272 5.698 -9.712 1.00 95.25 96 CYS A C 1
ATOM 738 O O . CYS A 1 96 ? 2.828 6.564 -8.955 1.00 95.25 96 CYS A O 1
ATOM 740 N N . ARG A 1 97 ? 2.689 4.500 -9.862 1.00 94.88 97 ARG A N 1
ATOM 741 C CA . ARG A 1 97 ? 1.520 4.022 -9.107 1.00 94.88 97 ARG A CA 1
ATOM 742 C C . ARG A 1 97 ? 0.267 4.873 -9.335 1.00 94.88 97 ARG A C 1
ATOM 744 O O . ARG A 1 97 ? -0.533 5.068 -8.424 1.00 94.88 97 ARG A O 1
ATOM 751 N N . PHE A 1 98 ? 0.092 5.372 -10.556 1.00 92.56 98 PHE A N 1
ATOM 752 C CA . PHE A 1 98 ? -1.036 6.224 -10.935 1.00 92.56 98 PHE A CA 1
ATOM 753 C C . PHE A 1 98 ? -2.263 5.459 -11.434 1.00 92.56 98 PHE A C 1
ATOM 755 O O . PHE A 1 98 ? -3.305 6.061 -11.677 1.00 92.56 98 PHE A O 1
ATOM 762 N N . CYS A 1 99 ? -2.163 4.145 -11.606 1.00 93.12 99 CYS A N 1
ATOM 763 C CA . CYS A 1 99 ? -3.220 3.358 -12.224 1.00 93.12 99 CYS A CA 1
ATOM 764 C C . CYS A 1 99 ? -3.298 1.940 -11.653 1.00 93.12 99 CYS A C 1
ATOM 766 O O . CYS A 1 99 ? -2.391 1.455 -10.969 1.00 93.12 99 CYS A O 1
ATOM 768 N N . LYS A 1 100 ? -4.405 1.267 -11.968 1.00 92.50 100 LYS A N 1
ATOM 769 C CA . LYS A 1 100 ? -4.640 -0.157 -11.720 1.00 92.50 100 LYS A CA 1
ATOM 770 C C . LYS A 1 100 ? -4.688 -0.898 -13.053 1.00 92.50 100 LYS A C 1
ATOM 772 O O . LYS A 1 100 ? -5.169 -0.352 -14.037 1.00 92.50 100 LYS A O 1
ATOM 777 N N . LYS A 1 101 ? -4.236 -2.150 -13.087 1.00 92.69 101 LYS A N 1
ATOM 778 C CA . LYS A 1 101 ? -4.327 -3.002 -14.287 1.00 92.69 101 LYS A CA 1
ATOM 779 C C . LYS A 1 101 ? -5.700 -3.658 -14.397 1.00 92.69 101 LYS A C 1
ATOM 781 O O . LYS A 1 101 ? -6.261 -4.032 -13.368 1.00 92.69 101 LYS A O 1
ATOM 786 N N . GLU A 1 102 ? -6.188 -3.873 -15.618 1.00 88.25 102 GLU A N 1
ATOM 787 C CA . GLU A 1 102 ? -7.502 -4.490 -15.892 1.00 88.25 102 GLU A CA 1
ATOM 788 C C . GLU A 1 102 ? -7.655 -5.856 -15.199 1.00 88.25 102 GLU A C 1
ATOM 790 O O . GLU A 1 102 ? -8.615 -6.112 -14.478 1.00 88.25 102 GLU A O 1
ATOM 795 N N . ASN A 1 103 ? -6.619 -6.690 -15.309 1.00 84.38 103 ASN A N 1
ATOM 796 C CA . ASN A 1 103 ? -6.578 -8.051 -14.769 1.00 84.38 103 ASN A CA 1
ATOM 797 C C . ASN A 1 103 ? -5.803 -8.156 -13.450 1.00 84.38 103 ASN A C 1
ATOM 799 O O . ASN A 1 103 ? -5.237 -9.201 -13.123 1.00 84.38 103 ASN A O 1
ATOM 803 N N . GLY A 1 104 ? -5.712 -7.059 -12.695 1.00 81.62 104 GLY A N 1
ATOM 804 C CA . GLY A 1 104 ? -5.056 -7.100 -11.396 1.00 81.62 104 GLY A CA 1
ATOM 805 C C . GLY A 1 104 ? -5.834 -7.943 -10.387 1.00 81.62 104 GLY A C 1
ATOM 806 O O . GLY A 1 104 ? -7.059 -8.047 -10.418 1.00 81.62 104 GLY A O 1
ATOM 807 N N . ASP A 1 105 ? -5.096 -8.523 -9.446 1.00 83.25 105 ASP A N 1
ATOM 808 C CA . ASP A 1 105 ? -5.540 -9.512 -8.455 1.00 83.25 105 ASP A CA 1
ATOM 809 C C . ASP A 1 105 ? -6.406 -8.878 -7.326 1.00 83.25 105 ASP A C 1
ATOM 811 O O . ASP A 1 105 ? -6.296 -9.235 -6.150 1.00 83.25 105 ASP A O 1
ATOM 815 N N . SER A 1 106 ? -7.271 -7.913 -7.669 1.00 78.38 106 SER A N 1
ATOM 816 C CA . SER A 1 106 ? -7.987 -7.019 -6.748 1.00 78.38 106 SER A CA 1
ATOM 817 C C . SER A 1 106 ? -8.972 -7.745 -5.831 1.00 78.38 106 SER A C 1
ATOM 819 O O . SER A 1 106 ? -9.348 -7.222 -4.789 1.00 78.38 106 SER A O 1
ATOM 821 N N . LYS A 1 107 ? -9.389 -8.971 -6.153 1.00 83.56 107 LYS A N 1
ATOM 822 C CA . LYS A 1 107 ? -10.303 -9.748 -5.299 1.00 83.56 107 LYS A CA 1
ATOM 823 C C . LYS A 1 107 ? -9.655 -10.201 -3.988 1.00 83.56 107 LYS A C 1
ATOM 825 O O . LYS A 1 107 ? -10.361 -10.514 -3.034 1.00 83.56 107 LYS A O 1
ATOM 830 N N . LYS A 1 108 ? -8.323 -10.275 -3.931 1.00 87.88 108 LYS A N 1
ATOM 831 C CA . LYS A 1 108 ? -7.606 -10.772 -2.754 1.00 87.88 108 LYS A CA 1
ATOM 832 C C . LYS A 1 108 ? -7.327 -9.619 -1.794 1.00 87.88 108 LYS A C 1
ATOM 834 O O . LYS A 1 108 ? -6.713 -8.625 -2.166 1.00 87.88 108 LYS A O 1
ATOM 839 N N . CYS A 1 109 ? -7.716 -9.793 -0.537 1.00 95.31 109 CYS A N 1
ATOM 840 C CA . CYS A 1 109 ? -7.309 -8.896 0.536 1.00 95.31 109 CYS A CA 1
ATOM 841 C C . CYS A 1 109 ? -5.842 -9.153 0.915 1.00 95.31 109 CYS A C 1
ATOM 843 O O . CYS A 1 109 ? -5.558 -9.987 1.773 1.00 95.31 109 CYS A O 1
ATOM 845 N N . LYS A 1 110 ? -4.905 -8.506 0.219 1.00 96.31 110 LYS A N 1
ATOM 846 C CA . LYS A 1 110 ? -3.464 -8.629 0.472 1.00 96.31 110 LYS A CA 1
ATOM 847 C C . LYS A 1 110 ? -2.699 -7.420 -0.054 1.00 96.31 110 LYS A C 1
ATOM 849 O O . LYS A 1 110 ? -3.202 -6.664 -0.883 1.00 96.31 110 LYS A O 1
ATOM 854 N N . ASP A 1 111 ? -1.448 -7.329 0.370 1.00 97.12 111 ASP A N 1
ATOM 855 C CA . ASP A 1 111 ? -0.463 -6.398 -0.166 1.00 97.12 111 ASP A CA 1
ATOM 856 C C . ASP A 1 111 ? 0.300 -7.061 -1.318 1.00 97.12 111 ASP A C 1
ATOM 858 O O . ASP A 1 111 ? 1.334 -7.700 -1.127 1.00 97.12 111 ASP A O 1
ATOM 862 N N . LEU A 1 112 ? -0.247 -6.951 -2.531 1.00 96.00 112 LEU A N 1
ATOM 863 C CA . LEU A 1 112 ? 0.351 -7.477 -3.764 1.00 96.00 112 LEU A CA 1
ATOM 864 C C . LEU A 1 112 ? 1.730 -6.903 -4.062 1.00 96.00 112 LEU A C 1
ATOM 866 O O . LEU A 1 112 ? 2.579 -7.629 -4.570 1.00 96.00 112 LEU A O 1
ATOM 870 N N . ALA A 1 113 ? 1.952 -5.629 -3.742 1.00 95.38 113 ALA A N 1
ATOM 871 C CA . ALA A 1 113 ? 3.260 -5.001 -3.894 1.00 95.38 113 ALA A CA 1
ATOM 872 C C . ALA A 1 113 ? 4.244 -5.387 -2.771 1.00 95.38 113 ALA A C 1
ATOM 874 O O . ALA A 1 113 ? 5.384 -4.932 -2.763 1.00 95.38 113 ALA A O 1
ATOM 875 N N . GLY A 1 114 ? 3.823 -6.236 -1.829 1.00 96.88 114 GLY A N 1
ATOM 876 C CA . GLY A 1 114 ? 4.604 -6.653 -0.674 1.00 96.88 114 GLY A CA 1
ATOM 877 C C . GLY A 1 114 ? 4.382 -5.755 0.542 1.00 96.88 114 GLY A C 1
ATOM 878 O O . GLY A 1 114 ? 4.331 -4.529 0.449 1.00 96.88 114 GLY A O 1
ATOM 879 N N . GLU A 1 115 ? 4.309 -6.390 1.712 1.00 97.56 115 GLU A N 1
ATOM 880 C CA . GLU A 1 115 ? 4.017 -5.752 3.002 1.00 97.56 115 GLU A CA 1
ATOM 881 C C . GLU A 1 115 ? 4.937 -4.557 3.302 1.00 97.56 115 GLU A C 1
ATOM 883 O O . GLU A 1 115 ? 4.469 -3.500 3.717 1.00 97.56 115 GLU A O 1
ATOM 888 N N . ARG A 1 116 ? 6.248 -4.674 3.037 1.00 97.75 116 ARG A N 1
ATOM 889 C CA . ARG A 1 116 ? 7.208 -3.582 3.289 1.00 97.75 116 ARG A CA 1
ATOM 890 C C . ARG A 1 116 ? 6.893 -2.321 2.482 1.00 97.75 116 ARG A C 1
ATOM 892 O O . ARG A 1 116 ? 6.937 -1.224 3.036 1.00 97.75 116 ARG A O 1
ATOM 899 N N . HIS A 1 117 ? 6.570 -2.470 1.199 1.00 96.69 117 HIS A N 1
ATOM 900 C CA . HIS A 1 117 ? 6.239 -1.338 0.337 1.00 96.69 117 HIS A CA 1
ATOM 901 C C . HIS A 1 117 ? 4.897 -0.732 0.730 1.00 96.69 117 HIS A C 1
ATOM 903 O O . HIS A 1 117 ? 4.816 0.470 0.973 1.00 96.69 117 HIS A O 1
ATOM 909 N N . CYS A 1 118 ? 3.869 -1.568 0.873 1.00 98.19 118 CYS A N 1
ATOM 910 C CA . CYS A 1 118 ? 2.528 -1.104 1.196 1.00 98.19 118 CYS A CA 1
ATOM 911 C C . CYS A 1 118 ? 2.452 -0.415 2.566 1.00 98.19 118 CYS A C 1
ATOM 913 O O . CYS A 1 118 ? 1.848 0.654 2.657 1.00 98.19 118 CYS A O 1
ATOM 915 N N . ASN A 1 119 ? 3.146 -0.922 3.591 1.00 97.94 119 ASN A N 1
ATOM 916 C CA . ASN A 1 119 ? 3.254 -0.243 4.884 1.00 97.94 119 ASN A CA 1
ATOM 917 C C . ASN A 1 119 ? 3.969 1.112 4.761 1.00 97.94 119 ASN A C 1
ATOM 919 O O . ASN A 1 119 ? 3.488 2.116 5.285 1.00 97.94 119 ASN A O 1
ATOM 923 N N . GLY A 1 120 ? 5.092 1.168 4.034 1.00 96.69 120 GLY A N 1
ATOM 924 C CA . GLY A 1 120 ? 5.826 2.418 3.820 1.00 96.69 120 GLY A CA 1
ATOM 925 C C . GLY A 1 120 ? 5.005 3.469 3.066 1.00 96.69 120 GLY A C 1
ATOM 926 O O . GLY A 1 120 ? 5.022 4.648 3.415 1.00 96.69 120 GLY A O 1
ATOM 927 N N . TRP A 1 121 ? 4.248 3.051 2.056 1.00 95.12 121 TRP A N 1
ATOM 928 C CA . TRP A 1 121 ? 3.378 3.925 1.272 1.00 95.12 121 TRP A CA 1
ATOM 929 C C . TRP A 1 121 ? 2.133 4.360 2.045 1.00 95.12 121 TRP A C 1
ATOM 931 O O . TRP A 1 121 ? 1.757 5.528 1.971 1.00 95.12 121 TRP A O 1
ATOM 941 N N . LYS A 1 122 ? 1.540 3.472 2.851 1.00 95.94 122 LYS A N 1
ATOM 942 C CA . LYS A 1 122 ? 0.456 3.819 3.779 1.00 95.94 122 LYS A CA 1
ATOM 943 C C . LYS A 1 122 ? 0.868 4.970 4.696 1.00 95.94 122 LYS A C 1
ATOM 945 O O . LYS A 1 122 ? 0.144 5.956 4.779 1.00 95.94 122 LYS A O 1
ATOM 950 N N . VAL A 1 123 ? 2.039 4.874 5.334 1.00 95.00 123 VAL A N 1
ATOM 951 C CA . VAL A 1 123 ? 2.559 5.922 6.237 1.00 95.00 123 VAL A CA 1
ATOM 952 C C . VAL A 1 123 ? 2.767 7.255 5.507 1.00 95.00 123 VAL A C 1
ATOM 954 O O . VAL A 1 123 ? 2.547 8.309 6.093 1.00 95.00 123 VAL A O 1
ATOM 957 N N . LYS A 1 124 ? 3.117 7.228 4.215 1.00 90.50 124 LYS A N 1
ATOM 958 C CA . LYS A 1 124 ? 3.242 8.427 3.362 1.00 90.50 124 LYS A CA 1
ATOM 959 C C . LYS A 1 124 ? 1.899 9.002 2.879 1.00 90.50 124 LYS A C 1
ATOM 961 O O . LYS A 1 124 ? 1.895 9.998 2.160 1.00 90.50 124 LYS A O 1
ATOM 966 N N . GLY A 1 125 ? 0.767 8.394 3.246 1.00 90.62 125 GLY A N 1
ATOM 967 C CA . GLY A 1 125 ? -0.569 8.817 2.813 1.00 90.62 125 GLY A CA 1
ATOM 968 C C . GLY A 1 125 ? -0.944 8.358 1.401 1.00 90.62 125 GLY A C 1
ATOM 969 O O . GLY A 1 125 ? -1.914 8.848 0.822 1.00 90.62 125 GLY A O 1
ATOM 970 N N . ASP A 1 126 ? -0.204 7.404 0.828 1.00 92.38 126 ASP A N 1
ATOM 971 C CA . ASP A 1 126 ? -0.390 7.005 -0.569 1.00 92.38 126 ASP A CA 1
ATOM 972 C C . ASP A 1 126 ? -1.727 6.313 -0.808 1.00 92.38 126 ASP A C 1
ATOM 974 O O . ASP A 1 126 ? -2.259 6.435 -1.903 1.00 92.38 126 ASP A O 1
ATOM 978 N N . CYS A 1 127 ? -2.302 5.643 0.199 1.00 94.06 127 CYS A N 1
ATOM 979 C CA . CYS A 1 127 ? -3.613 4.996 0.081 1.00 94.06 127 CYS A CA 1
ATOM 980 C C . CYS A 1 127 ? -4.672 5.940 -0.493 1.00 94.06 127 CYS A C 1
ATOM 982 O O . CYS A 1 127 ? -5.432 5.542 -1.367 1.00 94.06 127 CYS A O 1
ATOM 984 N N . VAL A 1 128 ? -4.671 7.193 -0.036 1.00 89.75 128 VAL A N 1
ATOM 985 C CA . VAL A 1 128 ? -5.630 8.206 -0.475 1.00 89.75 128 VAL A CA 1
ATOM 986 C C . VAL A 1 128 ? -5.091 9.039 -1.635 1.00 89.75 128 VAL A C 1
ATOM 988 O O . VAL A 1 128 ? -5.842 9.438 -2.518 1.00 89.75 128 VAL A O 1
ATOM 991 N N . ARG A 1 129 ? -3.775 9.273 -1.672 1.00 86.12 129 ARG A N 1
ATOM 992 C CA . ARG A 1 129 ? -3.121 10.037 -2.741 1.00 86.12 129 ARG A CA 1
ATOM 993 C C . ARG A 1 129 ? -3.060 9.287 -4.072 1.00 86.12 129 ARG A C 1
ATOM 995 O O . ARG A 1 129 ? -2.931 9.942 -5.091 1.00 86.12 129 ARG A O 1
ATOM 1002 N N . LEU A 1 130 ? -3.072 7.955 -4.071 1.00 90.31 130 LEU A N 1
ATOM 1003 C CA . LEU A 1 130 ? -2.876 7.081 -5.236 1.00 90.31 130 LEU A CA 1
ATOM 1004 C C . LEU A 1 130 ? -3.893 5.918 -5.208 1.00 90.31 130 LEU A C 1
ATOM 1006 O O . LEU A 1 130 ? -3.502 4.747 -5.115 1.00 90.31 130 LEU A O 1
ATOM 1010 N N . PRO A 1 131 ? -5.206 6.206 -5.227 1.00 91.06 131 PRO A N 1
ATOM 1011 C CA . PRO A 1 131 ? -6.225 5.243 -4.814 1.00 91.06 131 PRO A CA 1
ATOM 1012 C C . PRO A 1 131 ? -6.316 4.010 -5.704 1.00 91.06 131 PRO A C 1
ATOM 1014 O O . PRO A 1 131 ? -6.440 2.911 -5.179 1.00 91.06 131 PRO A O 1
ATOM 1017 N N . ASP A 1 132 ? -6.231 4.145 -7.030 1.00 91.44 132 ASP A N 1
ATOM 1018 C CA . ASP A 1 132 ? -6.403 3.008 -7.937 1.00 91.44 132 ASP A CA 1
ATOM 1019 C C . ASP A 1 132 ? -5.314 1.959 -7.718 1.00 91.44 132 ASP A C 1
ATOM 1021 O O . ASP A 1 132 ? -5.604 0.770 -7.541 1.00 91.44 132 ASP A O 1
ATOM 1025 N N . TYR A 1 133 ? -4.057 2.402 -7.656 1.00 94.56 133 TYR A N 1
ATOM 1026 C CA . TYR A 1 133 ? -2.941 1.504 -7.406 1.00 94.56 133 TYR A CA 1
ATOM 1027 C C . TYR A 1 133 ? -3.022 0.894 -6.010 1.00 94.56 133 TYR A C 1
ATOM 1029 O O . TYR A 1 133 ? -2.850 -0.315 -5.865 1.00 94.56 133 TYR A O 1
ATOM 1037 N N . MET A 1 134 ? -3.284 1.706 -4.983 1.00 95.12 134 MET A N 1
ATOM 1038 C CA . MET A 1 134 ? -3.268 1.251 -3.592 1.00 95.12 134 MET A CA 1
ATOM 1039 C C . MET A 1 134 ? -4.457 0.346 -3.269 1.00 95.12 134 MET A C 1
ATOM 1041 O O . MET A 1 134 ? -4.289 -0.676 -2.604 1.00 95.12 134 MET A O 1
ATOM 1045 N N . MET A 1 135 ? -5.633 0.640 -3.821 1.00 93.75 135 MET A N 1
ATOM 1046 C CA . MET A 1 135 ? -6.797 -0.232 -3.748 1.00 93.75 135 MET A CA 1
ATOM 1047 C C . MET A 1 135 ? -6.584 -1.523 -4.533 1.00 93.75 135 MET A C 1
ATOM 1049 O O . MET A 1 135 ? -7.162 -2.533 -4.175 1.00 93.75 135 MET A O 1
ATOM 1053 N N . GLN A 1 136 ? -5.762 -1.569 -5.579 1.00 94.56 136 GLN A N 1
ATOM 1054 C CA . GLN A 1 136 ? -5.444 -2.845 -6.221 1.00 94.56 136 GLN A CA 1
ATOM 1055 C C . GLN A 1 136 ? -4.352 -3.616 -5.470 1.00 94.56 136 GLN A C 1
ATOM 1057 O O . GLN A 1 136 ? -4.494 -4.822 -5.271 1.00 94.56 136 GLN A O 1
ATOM 1062 N N . ASN A 1 137 ? -3.276 -2.939 -5.062 1.00 96.44 137 ASN A N 1
ATOM 1063 C CA . ASN A 1 137 ? -2.013 -3.577 -4.698 1.00 96.44 137 ASN A CA 1
ATOM 1064 C C . ASN A 1 137 ? -1.654 -3.534 -3.209 1.00 96.44 137 ASN A C 1
ATOM 1066 O O . ASN A 1 137 ? -0.726 -4.233 -2.810 1.00 96.44 137 ASN A O 1
ATOM 1070 N N . CYS A 1 138 ? -2.369 -2.758 -2.397 1.00 97.38 138 CYS A N 1
ATOM 1071 C CA . CYS A 1 138 ? -2.079 -2.547 -0.977 1.00 97.38 138 CYS A CA 1
ATOM 1072 C C . CYS A 1 138 ? -3.350 -2.553 -0.111 1.00 97.38 138 CYS A C 1
ATOM 1074 O O . CYS A 1 138 ? -3.445 -1.816 0.870 1.00 97.38 138 CYS A O 1
ATOM 1076 N N . LYS A 1 139 ? -4.354 -3.366 -0.477 1.00 96.62 139 LYS A N 1
ATOM 1077 C CA . LYS A 1 139 ? -5.670 -3.388 0.189 1.00 96.62 139 LYS A CA 1
ATOM 1078 C C . LYS A 1 139 ? -5.584 -3.607 1.695 1.00 96.62 139 LYS A C 1
ATOM 1080 O O . LYS A 1 139 ? -6.340 -2.988 2.440 1.00 96.62 139 LYS A O 1
ATOM 1085 N N . LEU A 1 140 ? -4.694 -4.504 2.120 1.00 97.44 140 LEU A N 1
ATOM 1086 C CA . LEU A 1 140 ? -4.562 -4.881 3.522 1.00 97.44 140 LEU A CA 1
ATOM 1087 C C . LEU A 1 140 ? -3.885 -3.761 4.317 1.00 97.44 140 LEU A C 1
ATOM 1089 O O . LEU A 1 140 ? -4.432 -3.313 5.322 1.00 97.44 140 LEU A O 1
ATOM 1093 N N . SER A 1 141 ? -2.748 -3.254 3.834 1.00 97.81 141 SER A N 1
ATOM 1094 C CA . SER A 1 141 ? -2.067 -2.103 4.434 1.00 97.81 141 SER A CA 1
ATOM 1095 C C . SER A 1 141 ? -2.980 -0.879 4.507 1.00 97.81 141 SER A C 1
ATOM 1097 O O . SER A 1 141 ? -3.038 -0.224 5.546 1.00 97.81 141 SER A O 1
ATOM 1099 N N . CYS A 1 142 ? -3.744 -0.595 3.450 1.00 97.56 142 CYS A N 1
ATOM 1100 C CA . CYS A 1 142 ? -4.707 0.507 3.417 1.00 97.56 142 CYS A CA 1
ATOM 1101 C C . CYS A 1 142 ? -5.988 0.251 4.222 1.00 97.56 142 CYS A C 1
ATOM 1103 O O . CYS A 1 142 ? -6.880 1.089 4.192 1.00 97.56 142 CYS A O 1
ATOM 1105 N N . GLU A 1 143 ? -6.084 -0.867 4.948 1.00 97.44 143 GLU A N 1
ATOM 1106 C CA . GLU A 1 143 ? -7.219 -1.211 5.814 1.00 97.44 143 GLU A CA 1
ATOM 1107 C C . GLU A 1 143 ? -8.570 -1.267 5.089 1.00 97.44 143 GLU A C 1
ATOM 1109 O O . GLU A 1 143 ? -9.615 -1.071 5.698 1.00 97.44 143 GLU A O 1
ATOM 1114 N N . LEU A 1 144 ? -8.562 -1.568 3.789 1.00 97.44 144 LEU A N 1
ATOM 1115 C CA . LEU A 1 144 ? -9.784 -1.701 2.986 1.00 97.44 144 LEU A CA 1
ATOM 1116 C C . LEU A 1 144 ? -10.454 -3.056 3.204 1.00 97.44 144 LEU A C 1
ATOM 1118 O O . LEU A 1 144 ? -11.555 -3.321 2.738 1.00 97.44 144 LEU A O 1
ATOM 1122 N N . CYS A 1 145 ? -9.762 -3.967 3.866 1.00 98.00 145 CYS A N 1
ATOM 1123 C CA . CYS A 1 145 ? -10.218 -5.294 4.214 1.00 98.00 145 CYS A CA 1
ATOM 1124 C C . CYS A 1 145 ? -9.320 -5.815 5.339 1.00 98.00 145 CYS A C 1
ATOM 1126 O O . CYS A 1 145 ? -8.196 -5.347 5.524 1.00 98.00 145 CYS A O 1
ATOM 1128 N N . GLY A 1 146 ? -9.797 -6.809 6.086 1.00 96.81 146 GLY A N 1
ATOM 1129 C CA . GLY A 1 146 ? -9.050 -7.271 7.248 1.00 96.81 146 GLY A CA 1
ATOM 1130 C C . GLY A 1 146 ? -9.756 -8.324 8.101 1.00 96.81 146 GLY A C 1
ATOM 1131 O O . GLY A 1 146 ? -10.932 -8.669 7.861 1.00 96.81 146 GLY A O 1
ATOM 1132 N N . PRO A 1 147 ? -9.042 -8.854 9.110 1.00 96.50 147 PRO A N 1
ATOM 1133 C CA .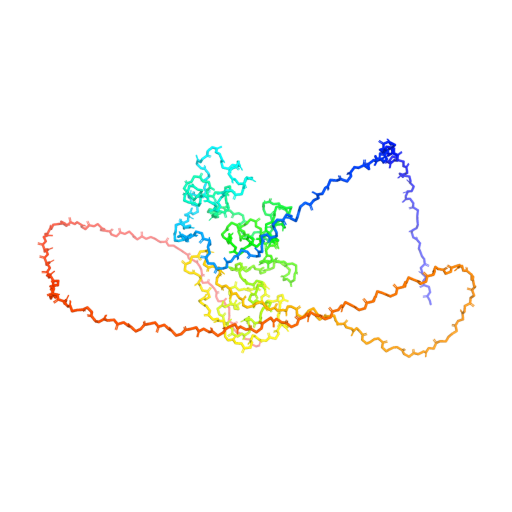 PRO A 1 147 ? -9.525 -9.911 9.995 1.00 96.50 147 PRO A CA 1
ATOM 1134 C C . PRO A 1 147 ? -10.747 -9.506 10.833 1.00 96.50 147 PRO A C 1
ATOM 1136 O O . PRO A 1 147 ? -11.543 -10.374 11.186 1.00 96.50 147 PRO A O 1
ATOM 1139 N N . GLU A 1 148 ? -10.977 -8.213 11.075 1.00 96.62 148 GLU A N 1
ATOM 1140 C CA . GLU A 1 148 ? -12.134 -7.666 11.807 1.00 96.62 148 GLU A CA 1
ATOM 1141 C C . GLU A 1 148 ? -13.465 -8.045 11.149 1.00 96.62 148 GLU A C 1
ATOM 1143 O O . GLU A 1 148 ? -14.511 -8.120 11.792 1.00 96.62 148 GLU A O 1
ATOM 1148 N N . THR A 1 149 ? -13.415 -8.347 9.852 1.00 96.50 149 THR A N 1
ATOM 1149 C CA . THR A 1 149 ? -14.555 -8.847 9.080 1.00 96.50 149 THR A CA 1
ATOM 1150 C C . THR A 1 149 ? -14.368 -10.264 8.560 1.00 96.50 149 THR A C 1
ATOM 1152 O O . THR A 1 149 ? -15.113 -10.704 7.684 1.00 96.50 149 THR A O 1
ATOM 1155 N N . ARG A 1 150 ? -13.379 -10.995 9.088 1.00 96.50 150 ARG A N 1
ATOM 1156 C CA . ARG A 1 150 ? -12.971 -12.322 8.603 1.00 96.50 150 ARG A CA 1
ATOM 1157 C C . ARG A 1 150 ? -12.706 -12.323 7.095 1.00 96.50 150 ARG A C 1
ATOM 1159 O O . ARG A 1 150 ? -13.075 -13.275 6.415 1.00 96.50 150 ARG A O 1
ATOM 1166 N N . PHE A 1 151 ? -12.145 -11.224 6.579 1.00 95.06 151 PHE A N 1
ATOM 1167 C CA . PHE A 1 151 ? -11.872 -11.020 5.152 1.00 95.06 151 PHE A CA 1
ATOM 1168 C C . PHE A 1 151 ? -13.101 -11.162 4.235 1.00 95.06 151 PHE A C 1
ATOM 1170 O O . PHE A 1 151 ? -12.959 -11.360 3.033 1.00 95.06 151 PHE A O 1
ATOM 1177 N N . LYS A 1 152 ? -14.318 -11.069 4.793 1.00 95.75 152 LYS A N 1
ATOM 1178 C CA . LYS A 1 152 ? -15.567 -11.244 4.043 1.00 95.75 152 LYS A CA 1
ATOM 1179 C C . LYS A 1 152 ? -15.951 -10.001 3.243 1.00 95.75 152 LYS A C 1
ATOM 1181 O O . LYS A 1 152 ? -16.611 -10.118 2.218 1.00 95.75 152 LYS A O 1
ATOM 1186 N N . TYR A 1 153 ? -15.594 -8.826 3.746 1.00 96.69 153 TYR A N 1
ATOM 1187 C CA . TYR A 1 153 ? -15.957 -7.551 3.146 1.00 96.69 153 TYR A CA 1
ATOM 1188 C C . TYR A 1 153 ? -14.698 -6.818 2.702 1.00 96.69 153 TYR A C 1
ATOM 1190 O O . TYR A 1 153 ? -13.624 -6.993 3.282 1.00 96.69 153 TYR A O 1
ATOM 1198 N N . THR A 1 154 ? -14.831 -6.023 1.650 1.00 96.50 154 THR A N 1
ATOM 1199 C CA . THR A 1 154 ? -13.772 -5.165 1.132 1.00 96.50 154 THR A CA 1
ATOM 1200 C C . THR A 1 154 ? -14.396 -3.837 0.761 1.00 96.50 154 THR A C 1
ATOM 1202 O O . THR A 1 154 ? -15.430 -3.821 0.102 1.00 96.50 154 THR A O 1
ATOM 1205 N N . ASP A 1 155 ? -13.786 -2.762 1.228 1.00 96.62 155 ASP A N 1
ATOM 1206 C CA . ASP A 1 155 ? -14.177 -1.403 0.916 1.00 96.62 155 ASP A CA 1
ATOM 1207 C C . ASP A 1 155 ? -13.946 -1.095 -0.564 1.00 96.62 155 ASP A C 1
ATOM 1209 O O . ASP A 1 155 ? -12.987 -1.572 -1.180 1.00 96.62 155 ASP A O 1
ATOM 1213 N N . GLU A 1 156 ? -14.853 -0.304 -1.122 1.00 93.81 156 GLU A N 1
ATOM 1214 C CA . GLU A 1 156 ? -14.844 0.125 -2.522 1.00 93.81 156 GLU A CA 1
ATOM 1215 C C . GLU A 1 156 ? -14.202 1.507 -2.698 1.00 93.81 156 GLU A C 1
ATOM 1217 O O . GLU A 1 156 ? -13.978 1.948 -3.822 1.00 93.81 156 GLU A O 1
ATOM 1222 N N . ASP A 1 157 ? -13.880 2.180 -1.590 1.00 93.12 157 ASP A N 1
ATOM 1223 C CA . ASP A 1 157 ? -13.238 3.488 -1.570 1.00 93.12 157 ASP A CA 1
ATOM 1224 C C . ASP A 1 157 ? -12.086 3.514 -0.561 1.00 93.12 157 ASP A C 1
ATOM 1226 O O . ASP A 1 157 ? -12.192 3.015 0.561 1.00 93.12 157 ASP A O 1
ATOM 1230 N N . VAL A 1 158 ? -10.974 4.141 -0.939 1.00 93.50 158 VAL A N 1
ATOM 1231 C CA . VAL A 1 158 ? -9.793 4.260 -0.075 1.00 93.50 158 VAL A CA 1
ATOM 1232 C C . VAL A 1 158 ? -10.004 5.164 1.140 1.00 93.50 158 VAL A C 1
ATOM 1234 O O . VAL A 1 158 ? -9.232 5.098 2.094 1.00 93.50 158 VAL A O 1
ATOM 1237 N N . ARG A 1 159 ? -11.046 6.003 1.121 1.00 93.00 159 ARG A N 1
ATOM 1238 C CA . ARG A 1 159 ? -11.437 6.905 2.214 1.00 93.00 159 ARG A CA 1
ATOM 1239 C C . ARG A 1 159 ? -12.251 6.198 3.290 1.00 93.00 159 ARG A C 1
ATOM 1241 O O . ARG A 1 159 ? -12.451 6.755 4.366 1.00 93.00 159 ARG A O 1
ATOM 1248 N N . CYS A 1 160 ? -12.702 4.969 3.044 1.00 96.31 160 CYS A N 1
ATOM 1249 C CA . CYS A 1 160 ? -13.538 4.216 3.973 1.00 96.31 160 CYS A CA 1
ATOM 1250 C C . CYS A 1 160 ? -12.983 4.103 5.404 1.00 96.31 160 CYS A C 1
ATOM 1252 O O . CYS A 1 160 ? -13.764 4.330 6.336 1.00 96.31 160 CYS A O 1
ATOM 1254 N N . PRO A 1 161 ? -11.678 3.839 5.630 1.00 95.88 161 PRO A N 1
ATOM 1255 C CA . PRO A 1 161 ? -11.121 3.826 6.980 1.00 95.88 161 PRO A CA 1
ATOM 1256 C C . PRO A 1 161 ? -11.287 5.168 7.696 1.00 95.88 161 PRO A C 1
ATOM 1258 O O . PRO A 1 161 ? -11.659 5.198 8.869 1.00 95.88 161 PRO A O 1
ATOM 1261 N N . GLU A 1 162 ? -11.062 6.276 6.989 1.00 94.12 162 GLU A N 1
ATOM 1262 C CA . GLU A 1 162 ? -11.182 7.626 7.537 1.00 94.12 162 GLU A CA 1
ATOM 1263 C C . GLU A 1 162 ? -12.644 8.009 7.777 1.00 94.12 162 GLU A C 1
ATOM 1265 O O . GLU A 1 162 ? -12.988 8.485 8.858 1.00 94.12 162 GLU A O 1
ATOM 127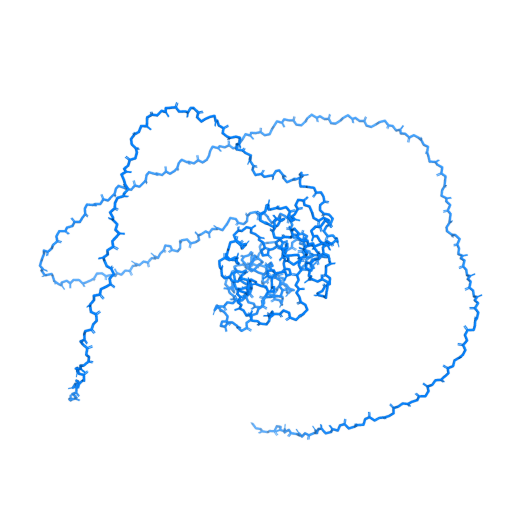0 N N . TRP A 1 163 ? -13.538 7.726 6.828 1.00 95.69 163 TRP A N 1
ATOM 1271 C CA . TRP A 1 163 ? -14.967 7.980 6.994 1.00 95.69 163 TRP A CA 1
ATOM 1272 C C . TRP A 1 163 ? -15.577 7.202 8.158 1.00 95.69 163 TRP A C 1
ATOM 1274 O O . TRP A 1 163 ? -16.366 7.747 8.938 1.00 95.69 163 TRP A O 1
ATOM 1284 N N . ALA A 1 164 ? -15.205 5.930 8.295 1.00 97.19 164 ALA A N 1
ATOM 1285 C CA . ALA A 1 164 ? -15.679 5.079 9.372 1.00 97.19 164 ALA A CA 1
ATOM 1286 C C . ALA A 1 164 ? -15.120 5.515 10.724 1.00 97.19 164 ALA A C 1
ATOM 1288 O O . ALA A 1 164 ? -15.874 5.601 11.696 1.00 97.19 164 ALA A O 1
ATOM 1289 N N . GLN A 1 165 ? -13.833 5.873 10.776 1.00 95.75 165 GLN A N 1
ATOM 1290 C CA . GLN A 1 165 ? -13.249 6.490 11.958 1.00 95.75 165 GLN A CA 1
ATOM 1291 C C . GLN A 1 165 ? -13.935 7.807 12.289 1.00 95.75 165 GLN A C 1
ATOM 1293 O O . GLN A 1 165 ? -14.212 8.026 13.451 1.00 95.75 165 GLN A O 1
ATOM 1298 N N . ALA A 1 166 ? -14.288 8.661 11.336 1.00 95.31 166 ALA A N 1
ATOM 1299 C CA . ALA A 1 166 ? -14.961 9.927 11.622 1.00 95.31 166 ALA A CA 1
ATOM 1300 C C . ALA A 1 166 ? -16.452 9.781 12.002 1.00 95.31 166 ALA A C 1
ATOM 1302 O O . ALA A 1 166 ? -17.061 10.751 12.449 1.00 95.31 166 ALA A O 1
ATOM 1303 N N . GLY A 1 167 ? -17.034 8.579 11.901 1.00 97.06 167 GLY A N 1
ATOM 1304 C CA . GLY A 1 167 ? -18.419 8.304 12.302 1.00 97.06 167 GLY A CA 1
ATOM 1305 C C . GLY A 1 167 ? -19.460 8.507 11.198 1.00 97.06 167 GLY A C 1
ATOM 1306 O O . GLY A 1 167 ? -20.660 8.484 11.479 1.00 97.06 167 GLY A O 1
ATOM 1307 N N . TYR A 1 168 ? -19.036 8.665 9.940 1.00 97.25 168 TYR A N 1
ATOM 1308 C CA . TYR A 1 168 ? -19.947 8.915 8.816 1.00 97.25 168 TYR A CA 1
ATOM 1309 C C . TYR A 1 168 ? -20.745 7.683 8.371 1.00 97.25 168 TYR A C 1
ATOM 1311 O O . TYR A 1 168 ? -21.788 7.817 7.739 1.00 97.25 168 TYR A O 1
ATOM 1319 N N . CYS A 1 169 ? -20.325 6.477 8.761 1.00 97.31 169 CYS A N 1
ATOM 1320 C CA . CYS A 1 169 ? -21.015 5.226 8.427 1.00 97.31 169 CYS A CA 1
ATOM 1321 C C . CYS A 1 169 ? -22.476 5.149 8.887 1.00 97.31 169 CYS A C 1
ATOM 1323 O O . CYS A 1 169 ? -23.232 4.339 8.356 1.00 97.31 169 CYS A O 1
ATOM 1325 N N . SER A 1 170 ? -22.857 5.913 9.913 1.00 94.62 170 SER A N 1
ATOM 1326 C CA . SER A 1 170 ? -24.221 5.923 10.461 1.00 94.62 170 SER A CA 1
ATOM 1327 C C . SER A 1 170 ? -25.044 7.136 10.022 1.00 94.62 170 SER A C 1
ATOM 1329 O O . SER A 1 170 ? -26.256 7.140 10.213 1.00 94.62 170 SER A O 1
ATOM 1331 N N . THR A 1 171 ? -24.403 8.149 9.432 1.00 94.94 171 THR A N 1
ATOM 1332 C CA . THR A 1 171 ? -25.041 9.411 9.024 1.00 94.94 171 THR A CA 1
ATOM 1333 C C . THR A 1 171 ? -25.109 9.589 7.511 1.00 94.94 171 THR A C 1
ATOM 1335 O O . THR A 1 171 ? -25.825 10.467 7.038 1.00 94.94 171 THR A O 1
ATOM 1338 N N . ASN A 1 172 ? -24.393 8.764 6.744 1.00 95.25 172 ASN A N 1
ATOM 1339 C CA . ASN A 1 172 ? -24.379 8.803 5.290 1.00 95.25 172 ASN A CA 1
ATOM 1340 C C . ASN A 1 172 ? -24.523 7.381 4.719 1.00 95.25 172 ASN A C 1
ATOM 1342 O O . ASN A 1 172 ? -23.650 6.528 4.900 1.00 95.25 172 ASN A O 1
ATOM 1346 N N . THR A 1 173 ? -25.643 7.129 4.036 1.00 95.38 173 THR A N 1
ATOM 1347 C CA . THR A 1 173 ? -25.971 5.811 3.474 1.00 95.38 173 THR A CA 1
ATOM 1348 C C . THR A 1 173 ? -25.012 5.404 2.355 1.00 95.38 173 THR A C 1
ATOM 1350 O O . THR A 1 173 ? -24.615 4.243 2.312 1.00 95.38 173 THR A O 1
ATOM 1353 N N . ASP A 1 174 ? -24.574 6.331 1.501 1.00 95.06 174 ASP A N 1
ATOM 1354 C CA . ASP A 1 174 ? -23.654 6.016 0.399 1.00 95.06 174 ASP A CA 1
ATOM 1355 C C . ASP A 1 174 ? -22.287 5.571 0.930 1.00 95.06 174 ASP A C 1
ATOM 1357 O O . ASP A 1 174 ? -21.717 4.589 0.453 1.00 95.06 174 ASP A O 1
ATOM 1361 N N . ILE A 1 175 ? -21.792 6.241 1.979 1.00 95.75 175 ILE A N 1
ATOM 1362 C CA . ILE A 1 175 ? -20.583 5.823 2.704 1.00 95.75 175 ILE A CA 1
ATOM 1363 C C . ILE A 1 175 ? -20.792 4.435 3.323 1.00 95.75 175 ILE A C 1
ATOM 1365 O O . ILE A 1 175 ? -19.919 3.579 3.215 1.00 95.75 175 ILE A O 1
ATOM 1369 N N . ASN A 1 176 ? -21.946 4.173 3.946 1.00 96.44 176 ASN A N 1
ATOM 1370 C CA . ASN A 1 176 ? -22.235 2.861 4.530 1.00 96.44 176 ASN A CA 1
ATOM 1371 C C . ASN A 1 176 ? -22.184 1.726 3.493 1.00 96.44 176 ASN A C 1
ATOM 1373 O O . ASN A 1 176 ? -21.624 0.665 3.776 1.00 96.44 176 ASN A O 1
ATOM 1377 N N . LEU A 1 177 ? -22.745 1.963 2.302 1.00 96.88 177 LEU A N 1
ATOM 1378 C CA . LEU A 1 177 ? -22.792 0.991 1.211 1.00 96.88 177 LEU A CA 1
ATOM 1379 C C . LEU A 1 177 ? -21.412 0.750 0.585 1.00 96.88 177 LEU A C 1
ATOM 1381 O O . LEU A 1 177 ? -21.062 -0.402 0.343 1.00 96.88 177 LEU A O 1
ATOM 1385 N N . LYS A 1 178 ? -20.611 1.806 0.395 1.00 95.56 178 LYS A N 1
ATOM 1386 C CA . LYS A 1 178 ? -19.259 1.725 -0.195 1.00 95.56 178 LYS A CA 1
ATOM 1387 C C . LYS A 1 178 ? -18.192 1.190 0.753 1.00 95.56 178 LYS A C 1
ATOM 1389 O O . LYS A 1 178 ? -17.135 0.752 0.304 1.00 95.56 178 LYS A O 1
ATOM 1394 N N . CYS A 1 179 ? -18.456 1.211 2.059 1.00 97.44 179 CYS A N 1
ATOM 1395 C CA . CYS A 1 179 ? -17.483 0.851 3.089 1.00 97.44 179 CYS A CA 1
ATOM 1396 C C . CYS A 1 179 ? -17.893 -0.379 3.919 1.00 97.44 179 CYS A C 1
ATOM 1398 O O . CYS A 1 179 ? -17.950 -0.310 5.158 1.00 97.44 179 CYS A O 1
ATOM 1400 N N . PRO A 1 180 ? -18.197 -1.531 3.289 1.00 97.69 180 PRO A N 1
ATOM 1401 C CA . PRO A 1 180 ? -18.698 -2.704 3.991 1.00 97.69 180 PRO A CA 1
ATOM 1402 C C . PRO A 1 180 ? -17.689 -3.311 4.978 1.00 97.69 180 PRO A C 1
ATOM 1404 O O . PRO A 1 180 ? -18.121 -4.022 5.891 1.00 97.69 180 PRO A O 1
ATOM 1407 N N . HIS A 1 181 ? -16.381 -3.070 4.833 1.00 98.25 181 HIS A N 1
ATOM 1408 C CA . HIS A 1 181 ? -15.373 -3.465 5.814 1.00 98.25 181 HIS A CA 1
ATOM 1409 C C . HIS A 1 181 ? -15.245 -2.421 6.924 1.00 98.25 181 HIS A C 1
ATOM 1411 O O . HIS A 1 181 ? -15.546 -2.728 8.085 1.00 98.25 181 HIS A O 1
ATOM 1417 N N . SER A 1 182 ? -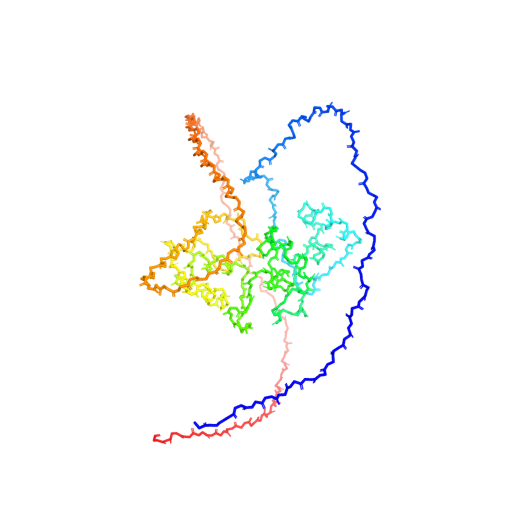14.856 -1.192 6.581 1.00 98.38 182 SER A N 1
ATOM 1418 C CA . SER A 1 182 ? -14.551 -0.155 7.570 1.00 98.38 182 SER A CA 1
ATOM 1419 C C . SER A 1 182 ? -15.753 0.182 8.455 1.00 98.38 182 SER A C 1
ATOM 1421 O O . SER A 1 182 ? -15.612 0.263 9.677 1.00 98.38 182 SER A O 1
ATOM 1423 N N . CYS A 1 183 ? -16.971 0.258 7.908 1.00 98.44 183 CYS A N 1
ATOM 1424 C CA . CYS A 1 183 ? -18.162 0.527 8.721 1.00 98.44 183 CYS A CA 1
ATOM 1425 C C . CYS A 1 183 ? -18.511 -0.606 9.695 1.00 98.44 183 CYS A C 1
ATOM 1427 O O . CYS A 1 183 ? -19.144 -0.369 10.725 1.00 98.44 183 CYS A O 1
ATOM 1429 N N . ARG A 1 184 ? -18.080 -1.843 9.421 1.00 98.12 184 ARG A N 1
ATOM 1430 C CA . ARG A 1 184 ? -18.226 -2.960 10.366 1.00 98.12 184 ARG A CA 1
ATOM 1431 C C . ARG A 1 184 ? -17.120 -2.957 11.411 1.00 98.12 184 ARG A C 1
ATOM 1433 O O . ARG A 1 184 ? -17.422 -3.184 12.581 1.00 98.12 184 ARG A O 1
ATOM 1440 N N . LYS A 1 185 ? -15.880 -2.662 11.004 1.00 97.88 185 LYS A N 1
ATOM 1441 C CA . LYS A 1 185 ? -14.733 -2.475 11.904 1.00 97.88 185 LYS A CA 1
ATOM 1442 C C . LYS A 1 185 ? -15.026 -1.393 12.952 1.00 97.88 185 LYS A C 1
ATOM 1444 O O . LYS A 1 185 ? -14.820 -1.625 14.138 1.00 97.88 185 LYS A O 1
ATOM 1449 N N . TYR A 1 186 ? -15.613 -0.269 12.536 1.00 97.38 186 TYR A N 1
ATOM 1450 C CA . TYR A 1 186 ? -15.957 0.869 13.400 1.00 97.38 186 TYR A CA 1
ATOM 1451 C C . TYR A 1 186 ? -17.449 0.959 13.756 1.00 97.38 186 TYR A C 1
ATOM 1453 O O . TYR A 1 186 ? -17.948 2.044 14.040 1.00 97.38 186 TYR A O 1
ATOM 1461 N N . LYS A 1 187 ? -18.180 -0.166 13.807 1.00 96.50 187 LYS A N 1
ATOM 1462 C CA . LYS A 1 187 ? -19.636 -0.182 14.078 1.00 96.50 187 LYS A CA 1
ATOM 1463 C C . LYS A 1 187 ? -20.055 0.591 15.342 1.00 96.50 187 LYS A C 1
ATOM 1465 O O . LYS A 1 187 ? -21.172 1.089 15.403 1.00 96.50 187 LYS A O 1
ATOM 1470 N N . GLN A 1 188 ? -19.187 0.655 16.354 1.00 95.75 188 GLN A N 1
ATOM 1471 C CA . GLN A 1 188 ? -19.454 1.323 17.637 1.00 95.75 188 GLN A CA 1
ATOM 1472 C C . GLN A 1 188 ? -19.025 2.799 17.671 1.00 95.75 188 GLN A C 1
ATOM 1474 O O . GLN A 1 188 ? -19.125 3.442 18.714 1.00 95.75 188 GLN A O 1
ATOM 1479 N N . ARG A 1 189 ? -18.506 3.347 16.566 1.00 96.75 189 ARG A N 1
ATOM 1480 C CA . ARG A 1 189 ? -18.118 4.755 16.501 1.00 96.75 189 ARG A CA 1
ATOM 1481 C C . ARG A 1 189 ? -19.367 5.632 16.588 1.00 96.75 189 ARG A C 1
ATOM 1483 O O . ARG A 1 189 ? -20.349 5.387 15.891 1.00 96.75 189 ARG A O 1
ATOM 1490 N N . ALA A 1 190 ? -19.311 6.659 17.437 1.00 97.19 190 ALA A N 1
ATOM 1491 C CA . ALA A 1 190 ? -20.374 7.652 17.530 1.00 97.19 190 ALA A CA 1
ATOM 1492 C C . ALA A 1 190 ? -20.625 8.310 16.156 1.00 97.19 190 ALA A C 1
ATOM 1494 O O . ALA A 1 190 ? -19.654 8.544 15.428 1.00 97.19 190 ALA A O 1
ATOM 1495 N N . PRO A 1 191 ? -21.886 8.618 15.806 1.00 96.88 191 PRO A N 1
ATOM 1496 C CA . PRO A 1 191 ? -22.213 9.331 14.576 1.00 96.88 191 PRO A CA 1
ATOM 1497 C C . PRO A 1 191 ? -21.427 10.639 14.438 1.00 96.88 191 PRO A C 1
ATOM 1499 O O . PRO A 1 191 ? -21.195 11.332 15.432 1.00 96.88 191 PRO A O 1
ATOM 1502 N N . ALA A 1 192 ? -21.034 10.986 13.211 1.00 95.88 192 ALA A N 1
ATOM 1503 C CA . ALA A 1 192 ? -20.419 12.281 12.932 1.00 95.88 192 ALA A CA 1
ATOM 1504 C C . ALA A 1 192 ? -21.354 13.428 13.362 1.00 95.88 192 ALA A C 1
ATOM 1506 O O . ALA A 1 192 ? -22.562 13.375 13.124 1.00 95.88 192 ALA A O 1
ATOM 1507 N N . SER A 1 193 ? -20.800 14.468 13.991 1.00 94.56 193 SER A N 1
ATOM 1508 C CA . SER A 1 193 ? -21.571 15.617 14.493 1.00 94.56 193 SER A CA 1
ATOM 1509 C C . SER A 1 193 ? -22.086 16.535 13.384 1.00 94.56 193 SER A C 1
ATOM 1511 O O . SER A 1 193 ? -23.048 17.271 13.592 1.00 94.56 193 SER A O 1
ATOM 1513 N N . THR A 1 194 ? -21.458 16.492 12.211 1.00 92.69 194 THR A N 1
ATOM 1514 C CA . THR A 1 194 ? -21.872 17.219 11.012 1.00 92.69 194 THR A CA 1
ATOM 1515 C C . THR A 1 194 ? -22.003 16.252 9.839 1.00 92.69 194 THR A C 1
ATOM 1517 O O . THR A 1 194 ? -21.305 15.236 9.808 1.00 92.69 194 THR A O 1
ATOM 1520 N N . PRO A 1 195 ? -22.865 16.545 8.851 1.00 91.06 195 PRO A N 1
ATOM 1521 C CA . PRO A 1 195 ? -22.880 15.814 7.588 1.00 91.06 195 PRO A CA 1
ATOM 1522 C C . PRO A 1 195 ? -21.508 15.848 6.905 1.00 91.06 195 PRO A C 1
ATOM 1524 O O . PRO A 1 195 ? -20.728 16.781 7.105 1.00 91.06 195 PRO A O 1
ATOM 1527 N N . TYR A 1 196 ? -21.217 14.839 6.083 1.00 89.88 196 TYR A N 1
ATOM 1528 C CA . TYR A 1 196 ? -20.005 14.842 5.266 1.00 89.88 196 TYR A CA 1
ATOM 1529 C C . TYR A 1 196 ? -20.081 15.994 4.243 1.00 89.88 196 TYR A C 1
ATOM 1531 O O . TYR A 1 196 ? -21.071 16.066 3.514 1.00 89.88 196 TYR A O 1
ATOM 1539 N N . PRO A 1 197 ? -19.092 16.907 4.188 1.00 86.94 197 PRO A N 1
ATOM 1540 C CA . PRO A 1 197 ? -19.219 18.156 3.431 1.00 86.94 197 PRO A CA 1
ATOM 1541 C C . PRO A 1 197 ? -18.895 18.034 1.932 1.00 86.94 197 PRO A C 1
ATOM 1543 O O . PRO A 1 197 ? -19.045 19.014 1.206 1.00 86.94 197 PRO A O 1
ATOM 1546 N N . TYR A 1 198 ? -18.447 16.865 1.460 1.00 85.38 198 TYR A N 1
ATOM 1547 C CA . TYR A 1 198 ? -18.007 16.652 0.076 1.00 85.38 198 TYR A CA 1
ATOM 1548 C C . TYR A 1 198 ? -18.818 15.554 -0.628 1.00 85.38 198 TYR A C 1
ATOM 1550 O O . TYR A 1 198 ? -19.454 14.730 0.033 1.00 85.38 198 TYR A O 1
ATOM 1558 N N . PRO A 1 199 ? -18.787 15.488 -1.969 1.00 85.94 199 PRO A N 1
ATOM 1559 C CA . PRO A 1 199 ? -19.350 14.362 -2.702 1.00 85.94 199 PRO A CA 1
ATOM 1560 C C . PRO A 1 199 ? -18.715 13.027 -2.286 1.00 85.94 199 PRO A C 1
ATOM 1562 O O . PRO A 1 199 ? -17.490 12.891 -2.192 1.00 85.94 199 PRO A O 1
ATOM 1565 N N . VAL A 1 200 ? -19.556 12.016 -2.053 1.00 85.88 200 VAL A N 1
ATOM 1566 C CA . VAL A 1 200 ? -19.093 10.650 -1.753 1.00 85.88 200 VAL A CA 1
ATOM 1567 C C . VAL A 1 200 ? -18.433 10.028 -2.985 1.00 85.88 200 VAL A C 1
ATOM 1569 O O . VAL A 1 200 ? -17.515 9.230 -2.854 1.00 85.88 200 VAL A O 1
ATOM 1572 N N . GLU A 1 201 ? -18.823 10.432 -4.190 1.00 79.81 201 GLU A N 1
ATOM 1573 C CA . GLU A 1 201 ? -18.131 10.088 -5.435 1.00 79.81 201 GLU A CA 1
ATOM 1574 C C . GLU A 1 201 ? -17.140 11.188 -5.780 1.00 79.81 201 GLU A C 1
ATOM 1576 O O . GLU A 1 201 ? -17.531 12.326 -6.032 1.00 79.81 201 GLU A O 1
ATOM 1581 N N . ALA A 1 202 ? -15.847 10.868 -5.750 1.00 66.56 202 ALA A N 1
ATOM 1582 C CA . ALA A 1 202 ? -14.843 11.802 -6.231 1.00 66.56 202 ALA A CA 1
ATOM 1583 C C . ALA A 1 202 ? -14.955 11.897 -7.760 1.00 66.56 202 ALA A C 1
ATOM 1585 O O . ALA A 1 202 ? -15.028 10.871 -8.434 1.00 66.56 202 ALA A O 1
ATOM 1586 N N . LEU A 1 203 ? -14.927 13.115 -8.315 1.00 52.75 203 LEU A N 1
ATOM 1587 C CA . LEU A 1 203 ? -14.950 13.312 -9.774 1.00 52.75 203 LEU A CA 1
ATOM 1588 C C . LEU A 1 203 ? -13.668 12.789 -10.441 1.00 52.75 203 LEU A C 1
ATOM 1590 O O . LEU A 1 203 ? -13.616 12.633 -11.656 1.00 52.75 203 LEU A O 1
ATOM 1594 N N . HIS A 1 204 ? -12.630 12.537 -9.643 1.00 62.28 204 HIS A N 1
ATOM 1595 C CA . HIS A 1 204 ? -11.410 11.864 -10.052 1.00 62.28 204 HIS A CA 1
ATOM 1596 C C . HIS A 1 204 ? -10.701 11.232 -8.853 1.00 62.28 204 HIS A C 1
ATOM 1598 O O . HIS A 1 204 ? -10.916 11.655 -7.712 1.00 62.28 204 HIS A O 1
ATOM 1604 N N . PRO A 1 205 ? -9.764 10.304 -9.096 1.00 57.59 205 PRO A N 1
ATOM 1605 C CA . PRO A 1 205 ? -9.123 9.563 -8.017 1.00 57.59 205 PRO A CA 1
ATOM 1606 C C . PRO A 1 205 ? -8.259 10.445 -7.080 1.00 57.59 205 PRO A C 1
ATOM 1608 O O . PRO A 1 205 ? -7.945 10.067 -5.961 1.00 57.59 205 PRO A O 1
ATOM 1611 N N . TYR A 1 206 ? -7.904 11.665 -7.481 1.00 57.84 206 TYR A N 1
ATOM 1612 C CA . TYR A 1 206 ? -6.855 12.465 -6.830 1.00 57.84 206 TYR A CA 1
ATOM 1613 C C . TYR A 1 206 ? -7.353 13.742 -6.122 1.00 57.84 206 TYR A C 1
ATOM 1615 O O . TYR A 1 206 ? -6.543 14.592 -5.763 1.00 57.84 206 TYR A O 1
ATOM 1623 N N . GLN A 1 207 ? -8.669 13.928 -5.928 1.00 56.12 207 GLN A N 1
ATOM 1624 C CA . GLN A 1 207 ? -9.252 15.230 -5.513 1.00 56.12 207 GLN A CA 1
ATOM 1625 C C . GLN A 1 207 ? -9.061 15.561 -4.038 1.00 56.12 207 GLN A C 1
ATOM 1627 O O . GLN A 1 207 ? -9.483 16.611 -3.564 1.00 56.12 207 GLN A O 1
ATOM 1632 N N . TYR A 1 208 ? -8.480 14.640 -3.281 1.00 52.50 208 TYR A N 1
ATOM 1633 C CA . TYR A 1 208 ? -8.743 14.559 -1.855 1.00 52.50 208 TYR A CA 1
ATOM 1634 C C . TYR A 1 208 ? -7.916 15.508 -0.978 1.00 52.50 208 TYR A C 1
ATOM 1636 O O . TYR A 1 208 ? -8.094 15.527 0.234 1.00 52.50 208 TYR A O 1
ATOM 1644 N N . ARG A 1 209 ? -7.048 16.363 -1.536 1.00 52.28 209 ARG A N 1
ATOM 1645 C CA . ARG A 1 209 ? -6.294 17.326 -0.707 1.00 52.28 209 ARG A CA 1
ATOM 1646 C C . ARG A 1 209 ? -7.139 18.441 -0.078 1.00 52.28 209 ARG A C 1
ATOM 1648 O O . ARG A 1 209 ? -6.587 19.279 0.629 1.00 52.28 209 ARG A O 1
ATOM 1655 N N . VAL A 1 210 ? -8.463 18.429 -0.225 1.00 47.12 210 VAL A N 1
ATOM 1656 C CA . VAL A 1 210 ? -9.343 19.342 0.516 1.00 47.12 210 VAL A CA 1
ATOM 1657 C C . VAL A 1 210 ? -9.541 18.835 1.953 1.00 47.12 210 VAL A C 1
ATOM 1659 O O . VAL A 1 210 ? -10.553 18.237 2.295 1.00 47.12 210 VAL A O 1
ATOM 1662 N N . VAL A 1 211 ? -8.495 19.037 2.758 1.00 40.75 211 VAL A N 1
ATOM 1663 C CA . VAL A 1 211 ? -8.497 19.319 4.201 1.00 40.75 211 VAL A CA 1
ATOM 1664 C C . VAL A 1 211 ? -9.711 18.767 4.960 1.00 40.75 211 VAL A C 1
ATOM 1666 O O . VAL A 1 211 ? -10.710 19.461 5.149 1.00 40.75 211 VAL A O 1
ATOM 1669 N N . LEU A 1 212 ? -9.608 17.548 5.494 1.00 45.00 212 LEU A N 1
ATOM 1670 C CA . LEU A 1 212 ? -10.406 17.224 6.674 1.00 45.00 212 LEU A CA 1
ATOM 1671 C C . LEU A 1 212 ? -9.808 17.980 7.868 1.00 45.00 212 LEU A C 1
ATOM 1673 O O . LEU A 1 212 ? -8.588 17.948 8.052 1.00 45.00 212 LEU A O 1
ATOM 1677 N N . PRO A 1 213 ? -10.622 18.678 8.682 1.00 39.94 213 PRO A N 1
ATOM 1678 C CA . PRO A 1 213 ? -10.125 19.255 9.919 1.00 39.94 213 PRO A CA 1
ATOM 1679 C C . PRO A 1 213 ? -9.572 18.114 10.768 1.00 39.94 213 PRO A C 1
ATOM 1681 O O . PRO A 1 213 ? -10.256 17.105 10.941 1.00 39.94 213 PRO A O 1
ATOM 1684 N N . SER A 1 214 ? -8.339 18.269 11.260 1.00 43.97 214 SER A N 1
ATOM 1685 C CA . SER A 1 214 ? -7.659 17.321 12.141 1.00 43.97 214 SER A CA 1
ATOM 1686 C C . SER A 1 214 ? -8.625 16.817 13.208 1.00 43.97 214 SER A C 1
ATOM 1688 O O . SER A 1 214 ? -8.887 17.496 14.201 1.00 43.97 214 SER A O 1
ATOM 1690 N N . VAL A 1 215 ? -9.186 15.624 13.007 1.00 45.16 215 VAL A N 1
ATOM 1691 C CA . VAL A 1 215 ? -9.920 14.947 14.065 1.00 45.16 215 VAL A CA 1
ATOM 1692 C C . VAL A 1 215 ? -8.835 14.480 15.011 1.00 45.16 215 VAL A C 1
ATOM 1694 O O . VAL A 1 215 ? -8.188 13.464 14.772 1.00 45.16 215 VAL A O 1
ATOM 1697 N N . THR A 1 216 ? -8.592 15.265 16.059 1.00 38.59 216 THR A N 1
ATOM 1698 C CA . THR A 1 216 ? -7.794 14.852 17.206 1.00 38.59 216 THR A CA 1
ATOM 1699 C C . THR A 1 216 ? -8.359 13.516 17.659 1.00 38.59 216 THR A C 1
ATOM 1701 O O . THR A 1 216 ? -9.435 13.451 18.257 1.00 38.59 216 THR A O 1
ATOM 1704 N N . ILE A 1 217 ? -7.673 12.429 17.306 1.00 41.84 217 ILE A N 1
ATOM 1705 C CA . ILE A 1 217 ? -7.978 11.109 17.824 1.00 41.84 217 ILE A CA 1
ATOM 1706 C C . ILE A 1 217 ? -7.704 11.222 19.317 1.00 41.84 217 ILE A C 1
ATOM 1708 O O . ILE A 1 217 ? -6.560 11.164 19.763 1.00 41.84 217 ILE A O 1
ATOM 1712 N N . LEU A 1 218 ? -8.769 11.442 20.090 1.00 39.78 218 LEU A N 1
ATOM 1713 C CA . LEU A 1 218 ? -8.784 11.147 21.508 1.00 39.78 218 LEU A CA 1
ATOM 1714 C C . LEU A 1 218 ? -8.451 9.663 21.602 1.00 39.78 218 LEU A C 1
ATOM 1716 O O . LEU A 1 218 ? -9.307 8.802 21.399 1.00 39.78 218 LEU A O 1
ATOM 1720 N N . GLN A 1 219 ? -7.173 9.378 21.840 1.00 40.72 219 GLN A N 1
ATOM 1721 C CA . GLN A 1 219 ? -6.730 8.108 22.371 1.00 40.72 219 GLN A CA 1
ATOM 1722 C C . GLN A 1 219 ? -7.504 7.928 23.672 1.00 40.72 219 GLN A C 1
ATOM 1724 O O . GLN A 1 219 ? -7.139 8.466 24.714 1.00 40.72 219 GLN A O 1
ATOM 1729 N N . THR A 1 220 ? -8.629 7.223 23.602 1.00 39.19 220 THR A N 1
ATOM 1730 C CA . THR A 1 220 ? -9.298 6.698 24.779 1.00 39.19 220 THR A CA 1
ATOM 1731 C C . THR A 1 220 ? -8.366 5.647 25.351 1.00 39.19 220 THR A C 1
ATOM 1733 O O . THR A 1 220 ? -8.447 4.464 25.025 1.00 39.19 220 THR A O 1
ATOM 1736 N N . THR A 1 221 ? -7.441 6.097 26.192 1.00 39.97 221 THR A N 1
ATOM 1737 C CA . THR A 1 221 ? -6.865 5.276 27.238 1.00 39.97 221 THR A CA 1
ATOM 1738 C C . THR A 1 221 ? -8.025 4.908 28.154 1.00 39.97 221 THR A C 1
ATOM 1740 O O . THR A 1 221 ? -8.425 5.645 29.050 1.00 39.97 221 THR A O 1
ATOM 1743 N N . THR A 1 222 ? -8.649 3.767 27.875 1.00 39.09 222 THR A N 1
ATOM 1744 C CA . THR A 1 222 ? -9.524 3.094 28.829 1.00 39.09 222 THR A CA 1
ATOM 1745 C C . THR A 1 222 ? -8.681 2.757 30.053 1.00 39.09 222 THR A C 1
ATOM 1747 O O . THR A 1 222 ? -8.015 1.725 30.108 1.00 39.09 222 THR A O 1
ATOM 1750 N N . ALA A 1 223 ? -8.679 3.669 31.024 1.00 40.97 223 ALA A N 1
ATOM 1751 C CA . ALA A 1 223 ? -8.318 3.379 32.395 1.00 40.97 223 ALA A CA 1
ATOM 1752 C C . ALA A 1 223 ? -9.294 2.306 32.891 1.00 40.97 223 ALA A C 1
ATOM 1754 O O . ALA A 1 223 ? -10.484 2.560 33.075 1.00 40.97 223 ALA A O 1
ATOM 1755 N N . ALA A 1 224 ? -8.801 1.078 33.025 1.00 45.47 224 ALA A N 1
ATOM 1756 C CA . ALA A 1 224 ? -9.550 -0.012 33.623 1.00 45.47 224 ALA A CA 1
ATOM 1757 C C . ALA A 1 224 ? -9.849 0.322 35.097 1.00 45.47 224 ALA A C 1
ATOM 1759 O O . ALA A 1 224 ? -8.907 0.575 35.853 1.00 45.47 224 ALA A O 1
ATOM 1760 N N . PRO A 1 225 ? -11.112 0.280 35.557 1.00 40.47 225 PRO A N 1
ATOM 1761 C CA . PRO A 1 225 ? -11.406 0.234 36.975 1.00 40.47 225 PRO A CA 1
ATOM 1762 C C . PRO A 1 225 ? -11.375 -1.239 37.396 1.00 40.47 225 PRO A C 1
ATOM 1764 O O . PRO A 1 225 ? -12.352 -1.963 37.233 1.00 40.47 225 PRO A O 1
ATOM 1767 N N . SER A 1 226 ? -10.235 -1.712 37.902 1.00 43.12 226 SER A N 1
ATOM 1768 C CA . SER A 1 226 ? -10.170 -3.019 38.567 1.00 43.12 226 SER A CA 1
ATOM 1769 C C . SER A 1 226 ? -10.350 -2.829 40.068 1.00 43.12 226 SER A C 1
ATOM 1771 O O . SER A 1 226 ? -9.387 -2.755 40.827 1.00 43.12 226 SER A O 1
ATOM 1773 N N . THR A 1 227 ? -11.604 -2.744 40.500 1.00 42.00 227 THR A N 1
ATOM 1774 C CA . THR A 1 227 ? -12.002 -3.003 41.882 1.00 42.00 227 THR A CA 1
ATOM 1775 C C . THR A 1 227 ? -12.113 -4.516 42.076 1.00 42.00 227 THR A C 1
ATOM 1777 O O . THR A 1 227 ? -13.072 -5.141 41.632 1.00 42.00 227 THR A O 1
ATOM 1780 N N . GLN A 1 228 ? -11.137 -5.125 42.752 1.00 51.22 228 GLN A N 1
ATOM 1781 C CA . GLN A 1 228 ? -11.293 -6.459 43.341 1.00 51.22 228 GLN A CA 1
ATOM 1782 C C . GLN A 1 228 ? -11.162 -6.368 44.870 1.00 51.22 228 GLN A C 1
ATOM 1784 O O . GLN A 1 228 ? -10.191 -5.776 45.348 1.00 51.22 228 GLN A O 1
ATOM 1789 N N . PRO A 1 229 ? -12.114 -6.925 45.646 1.00 44.22 229 PRO A N 1
ATOM 1790 C CA . PRO A 1 229 ? -12.012 -7.009 47.098 1.00 44.22 229 PRO A CA 1
ATOM 1791 C C . PRO A 1 229 ? -11.000 -8.070 47.546 1.00 44.22 229 PRO A C 1
ATOM 1793 O O . PRO A 1 229 ? -10.801 -9.089 46.886 1.00 44.22 229 PRO A O 1
ATOM 1796 N N . ALA A 1 230 ? -10.388 -7.794 48.694 1.00 42.22 230 ALA A N 1
ATOM 1797 C CA . ALA A 1 230 ? -9.385 -8.591 49.384 1.00 42.22 230 ALA A CA 1
ATOM 1798 C C . ALA A 1 230 ? -9.914 -9.933 49.921 1.00 42.22 230 ALA A C 1
ATOM 1800 O O . ALA A 1 230 ? -11.021 -9.964 50.442 1.00 42.22 230 ALA A O 1
ATOM 1801 N N . GLU A 1 231 ? -9.075 -10.979 49.889 1.00 48.50 231 GLU A N 1
ATOM 1802 C CA . GLU A 1 231 ? -8.939 -11.994 50.959 1.00 48.50 231 GLU A CA 1
ATOM 1803 C C . GLU A 1 231 ? -7.710 -12.907 50.685 1.00 48.50 231 GLU A C 1
ATOM 1805 O O . GLU A 1 231 ? -7.659 -13.606 49.681 1.00 48.50 231 GLU A O 1
ATOM 1810 N N . THR A 1 232 ? -6.551 -12.658 51.309 1.00 41.59 232 THR A N 1
ATOM 1811 C CA . THR A 1 232 ? -5.947 -13.236 52.543 1.00 41.59 232 THR A CA 1
ATOM 1812 C C . THR A 1 232 ? -5.276 -14.625 52.416 1.00 41.59 232 THR A C 1
ATOM 1814 O O . THR A 1 232 ? -5.942 -15.641 52.251 1.00 41.59 232 THR A O 1
ATOM 1817 N N . THR A 1 233 ? -3.971 -14.653 52.773 1.00 43.81 233 THR A N 1
ATOM 1818 C CA . THR A 1 233 ? -3.167 -15.787 53.332 1.00 43.81 233 THR A CA 1
ATOM 1819 C C . THR A 1 233 ? -2.549 -16.754 52.293 1.00 43.81 233 THR A C 1
ATOM 1821 O O . THR A 1 233 ? -3.277 -17.312 51.492 1.00 43.81 233 THR A O 1
ATOM 1824 N N . LYS A 1 234 ? -1.245 -17.095 52.211 1.00 48.91 234 LYS A N 1
ATOM 1825 C CA . LYS A 1 234 ? -0.037 -17.010 53.070 1.00 48.91 234 LYS A CA 1
ATOM 1826 C C . LYS A 1 234 ? 1.222 -17.195 52.172 1.00 48.91 234 LYS A C 1
ATOM 1828 O O . LYS A 1 234 ? 1.195 -18.052 51.295 1.00 48.91 234 LYS A O 1
ATOM 1833 N N . ALA A 1 235 ? 2.314 -16.456 52.411 1.00 43.44 235 ALA A N 1
ATOM 1834 C CA . ALA A 1 235 ? 3.632 -16.609 51.744 1.00 43.44 235 ALA A CA 1
ATOM 1835 C C . ALA A 1 235 ? 4.534 -17.674 52.425 1.00 43.44 235 ALA A C 1
ATOM 1837 O O . ALA A 1 235 ? 4.190 -18.110 53.530 1.00 43.44 235 ALA A O 1
ATOM 1838 N N . PRO A 1 236 ? 5.672 -18.098 51.813 1.00 52.09 236 PRO A N 1
ATOM 1839 C CA . PRO A 1 236 ? 6.996 -17.612 52.278 1.00 52.09 236 PRO A CA 1
ATOM 1840 C C . PRO A 1 236 ? 8.062 -17.523 51.121 1.00 52.09 236 PRO A C 1
ATOM 1842 O O . PRO A 1 236 ? 7.662 -17.556 49.962 1.00 52.09 236 PRO A O 1
ATOM 1845 N N . PRO A 1 237 ? 9.383 -17.310 51.351 1.00 50.84 237 PRO A N 1
ATOM 1846 C CA . PRO A 1 237 ? 10.033 -16.009 51.160 1.00 50.84 237 PRO A CA 1
ATOM 1847 C C . PRO A 1 237 ? 11.225 -16.013 50.165 1.00 50.84 237 PRO A C 1
ATOM 1849 O O . PRO A 1 237 ? 11.720 -17.056 49.754 1.00 50.84 237 PRO A O 1
ATOM 1852 N N . ASN A 1 238 ? 11.743 -14.806 49.900 1.00 51.62 238 ASN A N 1
ATOM 1853 C CA . ASN A 1 238 ? 13.048 -14.466 49.303 1.00 51.62 238 ASN A CA 1
ATOM 1854 C C . ASN A 1 238 ? 13.184 -14.575 47.775 1.00 51.62 238 ASN A C 1
ATOM 1856 O O . ASN A 1 238 ? 13.364 -15.662 47.241 1.00 51.62 238 ASN A O 1
ATOM 1860 N N . THR A 1 239 ? 13.246 -13.423 47.090 1.00 48.00 239 THR A N 1
ATOM 1861 C CA . THR A 1 239 ? 14.392 -12.992 46.252 1.00 48.00 239 THR A CA 1
ATOM 1862 C C . THR A 1 239 ? 14.186 -11.536 45.789 1.00 48.00 239 THR A C 1
ATOM 1864 O O . THR A 1 239 ? 13.074 -11.120 45.488 1.00 48.00 239 THR A O 1
ATOM 1867 N N . ALA A 1 240 ? 15.289 -10.785 45.828 1.00 51.94 240 ALA A N 1
ATOM 1868 C CA . ALA A 1 240 ? 15.529 -9.360 45.581 1.00 51.94 240 ALA A CA 1
ATOM 1869 C C . ALA A 1 240 ? 14.570 -8.573 44.655 1.00 51.94 240 ALA A C 1
ATOM 1871 O O . ALA A 1 240 ? 14.286 -8.967 43.527 1.00 51.94 240 ALA A O 1
ATOM 1872 N N . ALA A 1 241 ? 14.179 -7.384 45.128 1.00 46.34 241 ALA A N 1
ATOM 1873 C CA . ALA A 1 241 ? 13.489 -6.334 44.381 1.00 46.34 241 ALA A CA 1
ATOM 1874 C C . ALA A 1 241 ? 14.463 -5.494 43.525 1.00 46.34 241 ALA A C 1
ATOM 1876 O O . ALA A 1 241 ? 15.553 -5.182 44.011 1.00 46.34 241 ALA A O 1
ATOM 1877 N N . PRO A 1 242 ? 14.079 -5.041 42.316 1.00 59.94 242 PRO A N 1
ATOM 1878 C CA . PRO A 1 242 ? 14.732 -3.922 41.656 1.00 59.94 242 PRO A CA 1
ATOM 1879 C C . PRO A 1 242 ? 14.031 -2.595 41.998 1.00 59.94 242 PRO A C 1
ATOM 1881 O O . PRO A 1 242 ? 12.806 -2.489 42.048 1.00 59.94 242 PRO A O 1
ATOM 1884 N N . THR A 1 243 ? 14.864 -1.591 42.250 1.00 55.31 243 THR A N 1
ATOM 1885 C CA . THR A 1 243 ? 14.560 -0.194 42.568 1.00 55.31 243 THR A CA 1
ATOM 1886 C C . THR A 1 243 ? 13.646 0.474 41.534 1.00 55.31 243 THR A C 1
ATOM 1888 O O . THR A 1 243 ? 13.848 0.332 40.329 1.00 55.31 243 THR A O 1
ATOM 1891 N N . ALA A 1 244 ? 12.662 1.239 42.017 1.00 50.25 244 ALA A N 1
ATOM 1892 C CA . ALA A 1 244 ? 11.745 2.032 41.205 1.00 50.25 244 ALA A CA 1
ATOM 1893 C C . ALA A 1 244 ? 12.480 3.137 40.421 1.00 50.25 244 ALA A C 1
ATOM 1895 O O . ALA A 1 244 ? 13.246 3.913 40.995 1.00 50.25 244 ALA A O 1
ATOM 1896 N N . ALA A 1 245 ? 12.222 3.210 39.114 1.00 59.62 245 ALA A N 1
ATOM 1897 C CA . ALA A 1 245 ? 12.648 4.314 38.259 1.00 59.62 245 ALA A CA 1
ATOM 1898 C C . ALA A 1 245 ? 11.822 5.584 38.560 1.00 59.62 245 ALA A C 1
ATOM 1900 O O . ALA A 1 245 ? 10.642 5.469 38.904 1.00 59.62 245 ALA A O 1
ATOM 1901 N N . PRO A 1 246 ? 12.409 6.790 38.440 1.00 62.41 246 PRO A N 1
ATOM 1902 C CA . PRO A 1 246 ? 11.709 8.034 38.724 1.00 62.41 246 PRO A CA 1
ATOM 1903 C C . PRO A 1 246 ? 10.626 8.311 37.674 1.00 62.41 246 PRO A C 1
ATOM 1905 O O . PRO A 1 246 ? 10.839 8.156 36.471 1.00 62.41 246 PRO A O 1
ATOM 1908 N N . THR A 1 247 ? 9.462 8.747 38.149 1.00 58.81 247 THR A N 1
ATOM 1909 C CA . THR A 1 247 ? 8.352 9.244 37.332 1.00 58.81 247 THR A CA 1
ATOM 1910 C C . THR A 1 247 ? 8.808 10.449 36.496 1.00 58.81 247 THR A C 1
ATOM 1912 O O . THR A 1 247 ? 9.391 11.376 37.065 1.00 58.81 247 THR A O 1
ATOM 1915 N N . PRO A 1 248 ? 8.548 10.489 35.175 1.00 57.72 248 PRO A N 1
ATOM 1916 C CA . PRO A 1 248 ? 8.862 11.657 34.362 1.00 57.72 248 PRO A CA 1
ATOM 1917 C C . PRO A 1 248 ? 8.010 12.861 34.786 1.00 57.72 248 PRO A C 1
ATOM 1919 O O . PRO A 1 248 ? 6.820 12.734 35.081 1.00 57.72 248 PRO A O 1
ATOM 1922 N N . ALA A 1 249 ? 8.646 14.033 34.834 1.00 61.84 249 ALA A N 1
ATOM 1923 C CA . ALA A 1 249 ? 8.001 15.306 35.130 1.00 61.84 249 ALA A CA 1
ATOM 1924 C C . ALA A 1 249 ? 6.956 15.670 34.052 1.00 61.84 249 ALA A C 1
ATOM 1926 O O . ALA A 1 249 ? 7.134 15.304 32.887 1.00 61.84 249 ALA A O 1
ATOM 1927 N N . PRO A 1 250 ? 5.878 16.394 34.408 1.00 62.47 250 PRO A N 1
ATOM 1928 C CA . PRO A 1 250 ? 4.853 16.792 33.450 1.00 62.47 250 PRO A CA 1
ATOM 1929 C C . PRO A 1 250 ? 5.429 17.738 32.388 1.00 62.47 250 PRO A C 1
ATOM 1931 O O . PRO A 1 250 ? 6.121 18.705 32.705 1.00 62.47 250 PRO A O 1
ATOM 1934 N N . THR A 1 251 ? 5.122 17.456 31.121 1.00 63.59 251 THR A N 1
ATOM 1935 C CA . THR A 1 251 ? 5.452 18.314 29.978 1.00 63.59 251 THR A CA 1
ATOM 1936 C C . THR A 1 251 ? 4.781 19.691 30.134 1.00 63.59 251 THR A C 1
ATOM 1938 O O . THR A 1 251 ? 3.596 19.737 30.478 1.00 63.59 251 THR A O 1
ATOM 1941 N N . PRO A 1 252 ? 5.489 20.813 29.889 1.00 59.28 252 PRO A N 1
ATOM 1942 C CA . PRO A 1 252 ? 4.912 22.153 29.984 1.00 59.28 252 PRO A CA 1
ATOM 1943 C C . PRO A 1 252 ? 3.767 22.345 28.983 1.00 59.28 252 PRO A C 1
ATOM 1945 O O . PRO A 1 252 ? 3.839 21.873 27.848 1.00 59.28 252 PRO A O 1
ATOM 1948 N N . ALA A 1 253 ? 2.723 23.062 29.400 1.00 62.88 253 ALA A N 1
ATOM 1949 C CA . ALA A 1 253 ? 1.625 23.454 28.522 1.00 62.88 253 ALA A CA 1
ATOM 1950 C C . ALA A 1 253 ? 2.130 24.355 27.373 1.00 62.88 253 ALA A C 1
ATOM 1952 O O . ALA A 1 253 ? 3.030 25.171 27.598 1.00 62.88 253 ALA A O 1
ATOM 1953 N N . PRO A 1 254 ? 1.562 24.242 26.157 1.00 57.31 254 PRO A N 1
ATOM 1954 C CA . PRO A 1 254 ? 1.970 25.066 25.028 1.00 57.31 254 PRO A CA 1
ATOM 1955 C C . PRO A 1 254 ? 1.637 26.540 25.286 1.00 57.31 254 PRO A C 1
ATOM 1957 O O . PRO A 1 254 ? 0.580 26.873 25.828 1.00 57.31 254 PRO A O 1
ATOM 1960 N N . ALA A 1 255 ? 2.561 27.421 24.899 1.00 60.38 255 ALA A N 1
ATOM 1961 C CA . ALA A 1 255 ? 2.387 28.865 24.983 1.00 60.38 255 ALA A CA 1
ATOM 1962 C C . ALA A 1 255 ? 1.213 29.334 24.095 1.00 60.38 255 ALA A C 1
ATOM 1964 O O . ALA A 1 255 ? 0.983 28.752 23.031 1.00 60.38 255 ALA A O 1
ATOM 1965 N N . PRO A 1 256 ? 0.464 30.375 24.505 1.00 66.06 256 PRO A N 1
ATOM 1966 C CA . PRO A 1 256 ? -0.641 30.902 23.714 1.00 66.06 256 PRO A CA 1
ATOM 1967 C C . PRO A 1 256 ? -0.137 31.474 22.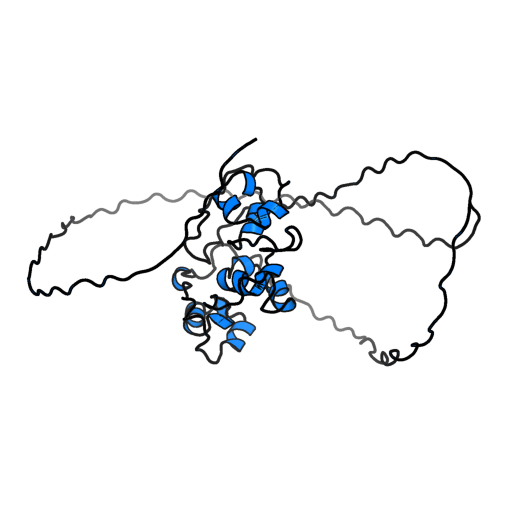381 1.00 66.06 256 PRO A C 1
ATOM 1969 O O . PRO A 1 256 ? 0.886 32.157 22.334 1.00 66.06 256 PRO A O 1
ATOM 1972 N N . ALA A 1 257 ? -0.871 31.189 21.303 1.00 63.03 257 ALA A N 1
ATOM 1973 C CA . ALA A 1 257 ? -0.580 31.694 19.965 1.00 63.03 257 ALA A CA 1
ATOM 1974 C C . ALA A 1 257 ? -0.632 33.239 19.915 1.00 63.03 257 ALA A C 1
ATOM 1976 O O . ALA A 1 257 ? -1.443 33.842 20.626 1.00 63.03 257 ALA A O 1
ATOM 1977 N N . PRO A 1 258 ? 0.202 33.890 19.080 1.00 63.41 258 PRO A N 1
ATOM 1978 C CA . PRO A 1 258 ? 0.221 35.342 18.958 1.00 63.41 258 PRO A CA 1
ATOM 1979 C C . PRO A 1 258 ? -1.083 35.878 18.354 1.00 63.41 258 PRO A C 1
ATOM 1981 O O . PRO A 1 258 ? -1.634 35.324 17.403 1.00 63.41 258 PRO A O 1
ATOM 1984 N N . THR A 1 259 ? -1.560 36.988 18.915 1.00 68.81 259 THR A N 1
ATOM 1985 C CA . THR A 1 259 ? -2.725 37.744 18.443 1.00 68.81 259 THR A CA 1
ATOM 1986 C C . THR A 1 259 ? -2.525 38.207 16.990 1.00 68.81 259 THR A C 1
ATOM 1988 O O . THR A 1 259 ? -1.465 38.764 16.692 1.00 68.81 259 THR A O 1
ATOM 1991 N N . PRO A 1 260 ? -3.515 38.050 16.087 1.00 62.41 260 PRO A N 1
ATOM 1992 C CA . PRO A 1 260 ? -3.400 38.539 14.716 1.00 62.41 260 PRO A CA 1
ATOM 1993 C C . PRO A 1 260 ? -3.271 40.066 14.686 1.00 62.41 260 PRO A C 1
ATOM 1995 O O . PRO A 1 260 ? -4.008 40.775 15.375 1.00 62.41 260 PRO A O 1
ATOM 1998 N N . ALA A 1 261 ? -2.348 40.569 13.867 1.00 69.12 261 ALA A N 1
ATOM 1999 C CA . ALA A 1 261 ? -2.205 41.994 13.592 1.00 69.12 261 ALA A CA 1
ATOM 2000 C C . ALA A 1 261 ? -3.443 42.545 12.843 1.00 69.12 261 ALA A C 1
ATOM 2002 O O . ALA A 1 261 ? -4.089 41.802 12.097 1.00 69.12 261 ALA A O 1
ATOM 2003 N N . PRO A 1 262 ? -3.787 43.837 13.007 1.00 67.19 262 PRO A N 1
ATOM 2004 C CA . PRO A 1 262 ? -4.953 44.420 12.360 1.00 67.19 262 PRO A CA 1
ATOM 2005 C C . PRO A 1 262 ? -4.754 44.515 10.843 1.00 67.19 262 PRO A C 1
ATOM 2007 O O . PRO A 1 262 ? -3.778 45.092 10.365 1.00 67.19 262 PRO A O 1
ATOM 2010 N N . VAL A 1 263 ? -5.713 43.970 10.094 1.00 66.50 263 VAL A N 1
ATOM 2011 C CA . VAL A 1 263 ? -5.787 44.073 8.632 1.00 66.50 263 VAL A CA 1
ATOM 2012 C C . VAL A 1 263 ? -6.093 45.525 8.249 1.00 66.50 263 VAL A C 1
ATOM 2014 O O . VAL A 1 263 ? -7.112 46.084 8.658 1.00 66.50 263 VAL A O 1
ATOM 2017 N N . ALA A 1 264 ? -5.198 46.143 7.476 1.00 66.38 264 ALA A N 1
ATOM 2018 C CA . ALA A 1 264 ? -5.398 47.468 6.898 1.00 66.38 264 ALA A CA 1
ATOM 2019 C C . ALA A 1 264 ? -6.500 47.438 5.814 1.00 66.38 264 ALA A C 1
ATOM 2021 O O . ALA A 1 264 ? -6.632 46.439 5.103 1.00 66.38 264 ALA A O 1
ATOM 2022 N N . PRO A 1 265 ? -7.296 48.513 5.662 1.00 62.09 265 PRO A N 1
ATOM 2023 C CA . PRO A 1 265 ? -8.426 48.534 4.740 1.00 62.09 265 PRO A CA 1
ATOM 2024 C C . PRO A 1 265 ? -7.962 48.577 3.278 1.00 62.09 265 PRO A C 1
ATOM 2026 O O . PRO A 1 265 ? -7.068 49.341 2.914 1.00 62.09 265 PRO A O 1
ATOM 2029 N N . ALA A 1 266 ? -8.606 47.766 2.437 1.00 59.28 266 ALA A N 1
ATOM 2030 C CA . ALA A 1 266 ? -8.389 47.736 0.994 1.00 59.28 266 ALA A CA 1
ATOM 2031 C C . ALA A 1 266 ? -8.779 49.078 0.329 1.00 59.28 266 ALA A C 1
ATOM 2033 O O . ALA A 1 266 ? -9.806 49.663 0.693 1.00 59.28 266 ALA A O 1
ATOM 2034 N N . PRO A 1 267 ? -8.003 49.575 -0.654 1.00 64.50 267 PRO A N 1
ATOM 2035 C CA . PRO A 1 267 ? -8.335 50.788 -1.389 1.00 64.50 267 PRO A CA 1
ATOM 2036 C C . PRO A 1 267 ? -9.455 50.539 -2.409 1.00 64.50 267 PRO A C 1
ATOM 2038 O O . PRO A 1 267 ? -9.515 49.509 -3.078 1.00 64.50 267 PRO A O 1
ATOM 2041 N N . GLN A 1 268 ? -10.351 51.521 -2.497 1.00 55.44 268 GLN A N 1
ATOM 2042 C CA . GLN A 1 268 ? -11.572 51.515 -3.298 1.00 55.44 268 GLN A CA 1
ATOM 2043 C C . GLN A 1 268 ? -11.276 51.566 -4.806 1.00 55.44 268 GLN A C 1
ATOM 2045 O O . GLN A 1 268 ? -10.420 52.314 -5.274 1.00 55.44 268 GLN A O 1
ATOM 2050 N N . THR A 1 269 ? -12.033 50.767 -5.551 1.00 52.03 269 THR A N 1
ATOM 2051 C CA . THR A 1 269 ? -12.067 50.638 -7.013 1.00 52.03 269 THR A CA 1
ATOM 2052 C C . THR A 1 269 ? -12.511 51.919 -7.727 1.00 52.03 269 THR A C 1
ATOM 2054 O O . THR A 1 269 ? -13.531 52.506 -7.368 1.00 52.03 269 THR A O 1
ATOM 2057 N N . ALA A 1 270 ? -11.807 52.287 -8.802 1.00 61.28 270 ALA A N 1
ATOM 2058 C CA . ALA A 1 270 ? -12.272 53.238 -9.816 1.00 61.28 270 ALA A CA 1
ATOM 2059 C C . ALA A 1 270 ? -13.022 52.499 -10.951 1.00 61.28 270 ALA A C 1
ATOM 2061 O O . ALA A 1 270 ? -12.653 51.366 -11.272 1.00 61.28 270 ALA A O 1
ATOM 2062 N N . PRO A 1 271 ? -14.055 53.102 -11.572 1.00 54.81 271 PRO A N 1
ATOM 2063 C CA . PRO A 1 271 ? -14.890 52.430 -12.562 1.00 54.81 271 PRO A CA 1
ATOM 2064 C C . PRO A 1 271 ? -14.279 52.530 -13.967 1.00 54.81 271 PRO A C 1
ATOM 2066 O O . PRO A 1 271 ? -13.977 53.624 -14.446 1.00 54.81 271 PRO A O 1
ATOM 2069 N N . LEU A 1 272 ? -14.138 51.391 -14.650 1.00 54.66 272 LEU A N 1
ATOM 2070 C CA . LEU A 1 272 ? -13.828 51.338 -16.079 1.00 54.66 272 LEU A CA 1
ATOM 2071 C C . LEU A 1 272 ? -15.124 51.210 -16.881 1.00 54.66 272 LEU A C 1
ATOM 2073 O O . LEU A 1 272 ? -15.887 50.258 -16.734 1.00 54.66 272 LEU A O 1
ATOM 2077 N N . ALA A 1 273 ? -15.353 52.221 -17.712 1.00 54.38 273 ALA A N 1
ATOM 2078 C CA . ALA A 1 273 ? -16.397 52.289 -18.716 1.00 54.38 273 ALA A CA 1
ATOM 2079 C C . ALA A 1 273 ? -16.007 51.488 -19.970 1.00 54.38 273 ALA A C 1
ATOM 2081 O O . ALA A 1 273 ? -14.851 51.525 -20.387 1.00 54.38 273 ALA A O 1
ATOM 2082 N N . GLY A 1 274 ? -16.999 50.861 -20.612 1.00 51.59 274 GLY A N 1
ATOM 2083 C CA . GLY A 1 274 ? -16.936 50.472 -22.024 1.00 51.59 274 GLY A CA 1
ATOM 2084 C C . GLY A 1 274 ? -17.201 48.994 -22.305 1.00 51.59 274 GLY A C 1
ATOM 2085 O O . GLY A 1 274 ? -16.266 48.225 -22.494 1.00 51.59 274 GLY A O 1
ATOM 2086 N N . SER A 1 275 ? -18.476 48.616 -22.414 1.00 58.56 275 SER A N 1
ATOM 2087 C CA . SER A 1 275 ? -18.906 47.405 -23.127 1.00 58.56 275 SER A CA 1
ATOM 2088 C C . SER A 1 275 ? -19.187 47.743 -24.598 1.00 58.56 275 SER A C 1
ATOM 2090 O O . SER A 1 275 ? -19.821 48.768 -24.858 1.00 58.56 275 SER A O 1
ATOM 2092 N N . PRO A 1 276 ? -18.809 46.884 -25.557 1.00 71.12 276 PRO A N 1
ATOM 2093 C CA . PRO A 1 276 ? -19.512 46.735 -26.825 1.00 71.12 276 PRO A CA 1
ATOM 2094 C C . PRO A 1 276 ? -20.354 45.438 -26.849 1.00 71.12 276 PRO A C 1
ATOM 2096 O O . PRO A 1 276 ? -20.144 44.560 -26.009 1.00 71.12 276 PRO A O 1
ATOM 2099 N N . PRO A 1 277 ? -21.347 45.339 -27.752 1.00 57.91 277 PRO A N 1
ATOM 2100 C CA . PRO A 1 277 ? -22.509 44.481 -27.562 1.00 57.91 277 PRO A CA 1
ATOM 2101 C C . PRO A 1 277 ? -22.359 43.047 -28.084 1.00 57.91 277 PRO A C 1
ATOM 2103 O O . PRO A 1 277 ? -21.582 42.739 -28.986 1.00 57.91 277 PRO A O 1
ATOM 2106 N N . GLU A 1 278 ? -23.202 42.222 -27.475 1.00 46.44 278 GLU A N 1
ATOM 2107 C CA . GLU A 1 278 ? -23.598 40.845 -27.747 1.00 46.44 278 GLU A CA 1
ATOM 2108 C C . GLU A 1 278 ? -23.902 40.563 -29.229 1.00 46.44 278 GLU A C 1
ATOM 2110 O O . GLU A 1 278 ? -24.626 41.312 -29.886 1.00 46.44 278 GLU A O 1
ATOM 2115 N N . SER A 1 279 ? -23.355 39.457 -29.742 1.00 60.81 279 SER A N 1
ATOM 2116 C CA . SER A 1 279 ? -23.753 38.840 -31.011 1.00 60.81 279 SER A CA 1
ATOM 2117 C C . SER A 1 279 ? -24.312 37.445 -30.728 1.00 60.81 279 SER A C 1
ATOM 2119 O O . SER A 1 279 ? -23.685 36.617 -30.071 1.00 60.81 279 SER A O 1
ATOM 2121 N N . THR A 1 280 ? -25.541 37.260 -31.193 1.00 59.12 280 THR A N 1
ATOM 2122 C CA . THR A 1 280 ? -26.395 36.067 -31.205 1.00 59.12 280 THR A CA 1
ATOM 2123 C C . THR A 1 280 ? -25.726 34.836 -31.833 1.00 59.12 280 THR A C 1
ATOM 2125 O O . THR A 1 280 ? -24.950 35.003 -32.773 1.00 59.12 280 THR A O 1
ATOM 2128 N N . PRO A 1 281 ? -26.074 33.602 -31.415 1.00 59.03 281 PRO A N 1
ATOM 2129 C CA . PRO A 1 281 ? -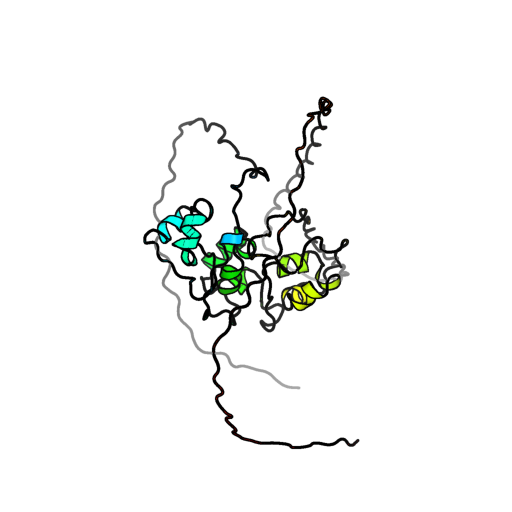25.727 32.395 -32.157 1.00 59.03 281 PRO A CA 1
ATOM 2130 C C . PRO A 1 281 ? -26.711 32.184 -33.317 1.00 59.03 281 PRO A C 1
ATOM 2132 O O . PRO A 1 281 ? -27.925 32.176 -33.112 1.00 59.03 281 PRO A O 1
ATOM 2135 N N . GLU A 1 282 ? -26.170 32.017 -34.522 1.00 51.94 282 GLU A N 1
ATOM 2136 C CA . GLU A 1 282 ? -26.890 31.540 -35.703 1.00 51.94 282 GLU A CA 1
ATOM 2137 C C . GLU A 1 282 ? -27.153 30.031 -35.584 1.00 51.94 282 GLU A C 1
ATOM 2139 O O . GLU A 1 282 ? -26.262 29.236 -35.282 1.00 51.94 282 GLU A O 1
ATOM 2144 N N . GLU A 1 283 ? -28.413 29.675 -35.803 1.00 47.59 283 GLU A N 1
ATOM 2145 C CA . GLU A 1 283 ? -28.942 28.335 -36.017 1.00 47.59 283 GLU A CA 1
ATOM 2146 C C . GLU A 1 283 ? -28.607 27.935 -37.461 1.00 47.59 283 GLU A C 1
ATOM 2148 O O . GLU A 1 283 ? -28.973 28.649 -38.395 1.00 47.59 283 GLU A O 1
ATOM 2153 N N . GLN A 1 284 ? -27.871 26.839 -37.653 1.00 51.81 284 GLN A N 1
ATOM 2154 C CA . GLN A 1 284 ? -27.541 26.331 -38.983 1.00 51.81 284 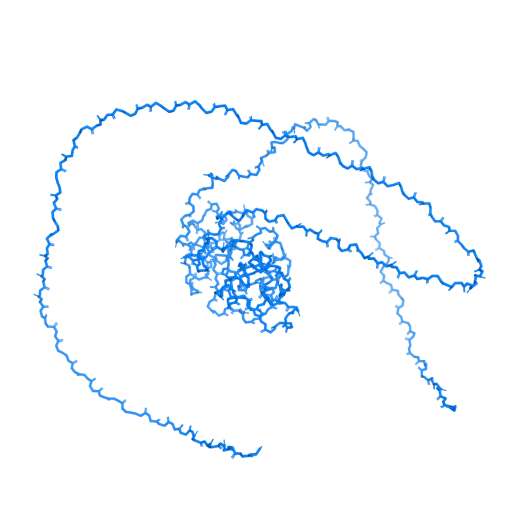GLN A CA 1
ATOM 2155 C C . GLN A 1 284 ? -27.977 24.868 -39.085 1.00 51.81 284 GLN A C 1
ATOM 2157 O O . GLN A 1 284 ? -27.295 23.950 -38.628 1.00 51.81 284 GLN A O 1
ATOM 2162 N N . ASP A 1 285 ? -29.172 24.701 -39.649 1.00 50.59 285 ASP A N 1
ATOM 2163 C CA . ASP A 1 285 ? -29.684 23.468 -40.232 1.00 50.59 285 ASP A CA 1
ATOM 2164 C C . ASP A 1 285 ? -28.854 23.103 -41.469 1.00 50.59 285 ASP A C 1
ATOM 2166 O O . ASP A 1 285 ? -28.810 23.864 -42.435 1.00 50.59 285 ASP A O 1
ATOM 2170 N N . ASP A 1 286 ? -28.276 21.903 -41.481 1.00 63.72 286 ASP A N 1
ATOM 2171 C CA . ASP A 1 286 ? -27.833 21.237 -42.705 1.00 63.72 286 ASP A CA 1
ATOM 2172 C C . ASP A 1 286 ? -28.440 19.829 -42.747 1.00 63.72 286 ASP A C 1
ATOM 2174 O O . ASP A 1 286 ? -27.933 18.859 -42.182 1.00 63.72 286 ASP A O 1
ATOM 2178 N N . ASN A 1 287 ? -29.578 19.745 -43.438 1.00 52.22 287 ASN A N 1
ATOM 2179 C CA . ASN A 1 287 ? -30.100 18.517 -44.023 1.00 52.22 287 ASN A CA 1
ATOM 2180 C C . ASN A 1 287 ? -29.259 18.167 -45.259 1.00 52.22 287 ASN A C 1
ATOM 2182 O O . ASN A 1 287 ? -29.225 18.937 -46.220 1.00 52.22 287 ASN A O 1
ATOM 2186 N N . SER A 1 288 ? -28.680 16.968 -45.307 1.00 55.44 288 SER A N 1
ATOM 2187 C CA . SER A 1 288 ? -28.419 16.269 -46.570 1.00 55.44 288 SER A CA 1
ATOM 2188 C C . SER A 1 288 ? -28.340 14.761 -46.368 1.00 55.44 288 SER A C 1
ATOM 2190 O O . SER A 1 288 ? -27.912 14.268 -45.330 1.00 55.44 288 SER A O 1
ATOM 2192 N N . ALA A 1 289 ? -28.881 14.085 -47.374 1.00 51.19 289 ALA A N 1
ATOM 2193 C CA . ALA A 1 289 ? -29.437 12.746 -47.390 1.00 51.19 289 ALA A CA 1
ATOM 2194 C C . ALA A 1 289 ? -28.416 11.633 -47.703 1.00 51.19 289 ALA A C 1
ATOM 2196 O O . ALA A 1 289 ? -27.226 11.900 -47.845 1.00 51.19 289 ALA A O 1
ATOM 2197 N N . ASP A 1 290 ? -28.976 10.430 -47.890 1.00 56.53 290 ASP A N 1
ATOM 2198 C CA . ASP A 1 290 ? -28.376 9.151 -48.305 1.00 56.53 290 ASP A CA 1
ATOM 2199 C C . ASP A 1 290 ? -27.659 8.383 -47.177 1.00 56.53 290 ASP A C 1
ATOM 2201 O O . ASP A 1 290 ? -26.893 8.941 -46.409 1.00 56.53 290 ASP A O 1
ATOM 2205 N N . GLU A 1 291 ? -27.883 7.090 -46.939 1.00 54.41 291 GLU A N 1
ATOM 2206 C CA . GLU A 1 291 ? -28.259 6.012 -47.849 1.00 54.41 291 GLU A CA 1
ATOM 2207 C C . GLU A 1 291 ? -28.872 4.841 -47.049 1.00 54.41 291 GLU A C 1
ATOM 2209 O O . GLU A 1 291 ? -28.615 4.646 -45.861 1.00 54.41 291 GLU A O 1
ATOM 2214 N N . SER A 1 292 ? -29.710 4.067 -47.730 1.00 53.62 292 SER A N 1
ATOM 2215 C CA . SER A 1 292 ? -30.484 2.925 -47.234 1.00 53.62 292 SER A CA 1
ATOM 2216 C C . SER A 1 292 ? -29.612 1.677 -47.056 1.00 53.62 292 SER A C 1
ATOM 2218 O O . SER A 1 292 ? -28.756 1.436 -47.899 1.00 53.62 292 SER A O 1
ATOM 2220 N N . THR A 1 293 ? -29.887 0.812 -46.070 1.00 57.09 293 THR A N 1
ATOM 2221 C CA . THR A 1 293 ? -29.975 -0.657 -46.274 1.00 57.09 293 THR A CA 1
ATOM 2222 C C . THR A 1 293 ? -30.393 -1.410 -45.007 1.00 57.09 293 THR A C 1
ATOM 2224 O O . THR A 1 293 ? -29.826 -1.262 -43.928 1.00 57.09 293 THR A O 1
ATOM 2227 N N . GLU A 1 294 ? -31.418 -2.236 -45.188 1.00 51.62 294 GLU A N 1
ATOM 2228 C CA . GLU A 1 294 ? -31.985 -3.223 -44.272 1.00 51.62 294 GLU A CA 1
ATOM 2229 C C . GLU A 1 294 ? -31.090 -4.470 -44.197 1.00 51.62 294 GLU A C 1
ATOM 2231 O O . GLU A 1 294 ? -30.682 -4.949 -45.252 1.00 51.62 294 GLU A O 1
ATOM 2236 N N . ILE A 1 295 ? -30.860 -5.053 -43.009 1.00 56.53 295 ILE A N 1
ATOM 2237 C CA . ILE A 1 295 ? -30.569 -6.494 -42.847 1.00 56.53 295 ILE A CA 1
ATOM 2238 C C . ILE A 1 295 ? -31.209 -7.010 -41.543 1.00 56.53 295 ILE A C 1
ATOM 2240 O O . ILE A 1 295 ? -30.727 -6.751 -40.445 1.00 56.53 295 ILE A O 1
ATOM 2244 N N . GLU A 1 296 ? -32.352 -7.670 -41.730 1.00 56.88 296 GLU A N 1
ATOM 2245 C CA . GLU A 1 296 ? -32.756 -9.024 -41.305 1.00 56.88 296 GLU A CA 1
ATOM 2246 C C . GLU A 1 296 ? -32.350 -9.625 -39.939 1.00 56.88 296 GLU A C 1
ATOM 2248 O O . GLU A 1 296 ? -31.232 -9.537 -39.438 1.00 56.88 296 GLU A O 1
ATOM 2253 N N . ALA A 1 297 ? -33.342 -10.351 -39.419 1.00 48.00 297 ALA A N 1
ATOM 2254 C CA . ALA A 1 297 ? -33.440 -11.129 -38.195 1.00 48.00 297 ALA A CA 1
ATOM 2255 C C . ALA A 1 297 ? -32.396 -12.248 -37.994 1.00 48.00 297 ALA A C 1
ATOM 2257 O O . ALA A 1 297 ? -31.900 -12.865 -38.934 1.00 48.00 297 ALA A O 1
ATOM 2258 N N . GLY A 1 298 ? -32.190 -12.599 -36.720 1.00 52.06 298 GLY A N 1
ATOM 2259 C CA . GLY A 1 298 ? -31.567 -13.848 -36.287 1.00 52.06 298 GLY A CA 1
ATOM 2260 C C . GLY A 1 298 ? -32.181 -14.340 -34.975 1.00 52.06 298 GLY A C 1
ATOM 2261 O O . GLY A 1 298 ? -31.859 -13.833 -33.904 1.00 52.06 298 GLY A O 1
ATOM 2262 N N . GLU A 1 299 ? -33.089 -15.312 -35.083 1.00 50.50 299 GLU A N 1
ATOM 2263 C CA . GLU A 1 299 ? -33.645 -16.127 -33.996 1.00 50.50 299 GLU A CA 1
ATOM 2264 C C . GLU A 1 299 ? -32.639 -17.171 -33.474 1.00 50.50 299 GLU A C 1
ATOM 2266 O O . GLU A 1 299 ? -31.804 -17.683 -34.218 1.00 50.50 299 GLU A O 1
ATOM 2271 N N . GLY A 1 300 ? -32.806 -17.560 -32.205 1.00 53.88 300 GLY A N 1
ATOM 2272 C CA . GLY A 1 300 ? -32.208 -18.748 -31.581 1.00 53.88 300 GLY A CA 1
ATOM 2273 C C . GLY A 1 300 ? -31.735 -18.438 -30.157 1.00 53.88 300 GLY A C 1
ATOM 2274 O O . GLY A 1 300 ? -30.967 -17.510 -29.957 1.00 53.88 300 GLY A O 1
ATOM 2275 N N . GLY A 1 301 ? -32.138 -19.116 -29.085 1.00 48.34 301 GLY A N 1
ATOM 2276 C CA . GLY A 1 301 ? -32.833 -20.388 -28.931 1.00 48.34 301 GLY A CA 1
ATOM 2277 C C . GLY A 1 301 ? -32.205 -21.123 -27.739 1.00 48.34 301 GLY A C 1
ATOM 2278 O O . GLY A 1 301 ? -30.999 -21.353 -27.741 1.00 48.34 301 GLY A O 1
ATOM 2279 N N . GLY A 1 302 ? -33.026 -21.492 -26.750 1.00 54.03 302 GLY A N 1
ATOM 2280 C CA . GLY A 1 302 ? -32.698 -22.433 -25.668 1.00 54.03 302 GLY A CA 1
ATOM 2281 C C . GLY A 1 302 ? -32.317 -21.796 -24.321 1.00 54.03 302 GLY A C 1
ATOM 2282 O O . GLY A 1 302 ? -31.705 -20.740 -24.279 1.00 54.03 302 GLY A O 1
ATOM 2283 N N . GLU A 1 303 ? -32.608 -22.372 -23.157 1.00 61.16 303 GLU A N 1
ATOM 2284 C CA . GLU A 1 303 ? -33.360 -23.572 -22.774 1.00 61.16 303 GLU A CA 1
ATOM 2285 C C . GLU A 1 303 ? -33.381 -23.608 -21.219 1.00 61.16 303 GLU A C 1
ATOM 2287 O O . GLU A 1 303 ? -32.384 -23.216 -20.622 1.00 61.16 303 GLU A O 1
ATOM 2292 N N . LEU A 1 304 ? -34.476 -24.109 -20.607 1.00 59.91 304 LEU A N 1
ATOM 2293 C CA . LEU A 1 304 ? -34.560 -24.833 -19.305 1.00 59.91 304 LEU A CA 1
ATOM 2294 C C . LEU A 1 304 ? -34.100 -24.136 -17.984 1.00 59.91 304 LEU A C 1
ATOM 2296 O O . LEU A 1 304 ? -33.063 -23.496 -17.928 1.00 59.91 304 LEU A O 1
ATOM 2300 N N . CYS A 1 305 ? -34.735 -24.244 -16.806 1.00 60.09 305 CYS A N 1
ATOM 2301 C CA . CYS A 1 305 ? -35.813 -25.079 -16.265 1.00 60.09 305 CYS A CA 1
ATOM 2302 C C . CYS A 1 305 ? -36.594 -24.293 -15.186 1.00 60.09 305 CYS A C 1
ATOM 2304 O O . CYS A 1 305 ? -35.989 -23.665 -14.314 1.00 60.09 305 CYS A O 1
ATOM 2306 N N . ASP A 1 306 ? -37.917 -24.443 -15.175 1.00 55.59 306 ASP A N 1
ATOM 2307 C CA . ASP A 1 306 ? -38.758 -24.392 -13.976 1.00 55.59 306 ASP A CA 1
ATOM 2308 C C . ASP A 1 306 ? -38.382 -25.524 -12.998 1.00 55.59 306 ASP A C 1
ATOM 2310 O O . ASP A 1 306 ? -38.145 -26.639 -13.449 1.00 55.59 306 ASP A O 1
ATOM 2314 N N . GLU A 1 307 ? -38.436 -25.300 -11.678 1.00 61.31 307 GLU A N 1
ATOM 2315 C CA . GLU A 1 307 ? -39.268 -26.155 -10.815 1.00 61.31 307 GLU A CA 1
ATOM 2316 C C . GLU A 1 307 ? -39.581 -25.499 -9.457 1.00 61.31 307 GLU A C 1
ATOM 2318 O O . GLU A 1 307 ? -38.738 -24.921 -8.770 1.00 61.31 307 GLU A O 1
ATOM 2323 N N . LYS A 1 308 ? -40.861 -25.619 -9.102 1.00 62.81 308 LYS A N 1
ATOM 2324 C CA . LYS A 1 308 ? -41.528 -25.300 -7.838 1.00 62.81 308 LYS A CA 1
ATOM 2325 C C . LYS A 1 308 ? -40.744 -25.737 -6.595 1.00 62.81 308 LYS A C 1
ATOM 2327 O O . LYS A 1 308 ? -40.245 -26.852 -6.553 1.00 62.81 308 LYS A O 1
ATOM 2332 N N . HIS A 1 309 ? -40.948 -25.024 -5.483 1.00 63.97 309 HIS A N 1
ATOM 2333 C CA . HIS A 1 309 ? -41.539 -25.700 -4.325 1.00 63.97 309 HIS A CA 1
ATOM 2334 C C . HIS A 1 309 ? -42.382 -24.773 -3.443 1.00 63.97 309 HIS A C 1
ATOM 2336 O O . HIS A 1 309 ? -42.035 -23.636 -3.139 1.00 63.97 309 HIS A O 1
ATOM 2342 N N . SER A 1 310 ? -43.551 -25.317 -3.123 1.00 72.50 310 SER A N 1
ATOM 2343 C CA . SER A 1 310 ? -44.711 -24.730 -2.470 1.00 72.50 310 SER A CA 1
ATOM 2344 C C . SER A 1 310 ? -44.564 -24.719 -0.950 1.00 72.50 310 SER A C 1
ATOM 2346 O O . SER A 1 310 ? -43.971 -25.625 -0.368 1.00 72.50 310 SER A O 1
ATOM 2348 N N . SER A 1 311 ? -45.211 -23.735 -0.323 1.00 68.12 311 SER A N 1
ATOM 2349 C CA . SER A 1 311 ? -45.647 -23.739 1.075 1.00 68.12 311 SER A CA 1
ATOM 2350 C C . SER A 1 311 ? -46.298 -25.061 1.490 1.00 68.12 311 SER A C 1
ATOM 2352 O O . SER A 1 311 ? -47.062 -25.625 0.704 1.00 68.12 311 SER A O 1
ATOM 2354 N N . GLN A 1 312 ? -46.110 -25.459 2.752 1.00 65.31 312 GLN A N 1
ATOM 2355 C CA . GLN A 1 312 ? -47.191 -25.593 3.740 1.00 65.31 312 GLN A CA 1
ATOM 2356 C C . GLN A 1 312 ? -46.645 -25.996 5.126 1.00 65.31 312 GLN A C 1
ATOM 2358 O O . GLN A 1 312 ? -45.807 -26.887 5.215 1.00 65.31 312 GLN A O 1
ATOM 2363 N N . GLN A 1 313 ? -47.248 -25.365 6.147 1.00 64.50 313 GLN A N 1
ATOM 2364 C CA . GLN A 1 313 ? -47.176 -25.578 7.607 1.00 64.50 313 GLN A CA 1
ATOM 2365 C C . GLN A 1 313 ? -45.983 -24.999 8.373 1.00 64.50 313 GLN A C 1
ATOM 2367 O O . GLN A 1 313 ? -44.821 -25.330 8.067 1.00 64.50 313 GLN A O 1
#

Sequence (313 aa):
MLRRPLLLVLFTVFSTLYAKDLRGVSPPTNESEAEVSPGDDEGPPEPGNEPDVNWRTLTIDPEDCKDKGKDCESLADEGNCLKKLNYAVGNCPWTCRFCKKENGDSKKCKDLAGERHCNGWKVKGDCVRLPDYMMQNCKLSCELCGPETRFKYTDEDVRCPEWAQAGYCSTNTDINLKCPHSCRKYKQRAPASTPYPYPVEALHPYQYRVVLPSVTILQTTTAAPSTQPAETTKAPPNTAAPTAAPTPAPTPAPAPAPTPAPVAPAPQTAPLAGSPPESTPEEQDDNSADESTEIEAGEGGGELCDEKHSSQQ

Secondary structure (DSSP, 8-state):
-------------------------------------------S--TT-S----GGGG---TTT-S---SSHHHHHHTTHHHHTHHHHHHH-TTTTT----TT--TTS-SBTT-HHHHHHHHHTTHHHHSHHHHHHHBTTTTTSS-GGGTT----SSTTHHHHHHHTGGGT-HHHHHH-TTHHHHTTTSPPPSS---S-SS-SSTTGGGS------------------------------PPPPPPPPPPPPPPPPPPPPPPPPPPPPPPPPP------PPPP------------------------------

GO terms:
  GO:0042151 nematocyst (C, EXP)
  GO:0005576 extracellular region (C, EXP)